Protein AF-A0A388NPC4-F1 (afdb_monomer_lite)

pLDDT: mean 80.95, std 18.44, range [29.98, 98.31]

Structure (mmCIF, N/CA/C/O backbone):
data_AF-A0A388NPC4-F1
#
_entry.id   AF-A0A388NPC4-F1
#
loop_
_atom_site.group_PDB
_atom_site.id
_atom_site.type_symbol
_atom_site.label_atom_id
_atom_site.label_alt_id
_atom_site.label_comp_id
_atom_site.label_asym_id
_atom_site.label_entity_id
_atom_site.label_seq_id
_atom_site.pdbx_PDB_ins_code
_atom_site.Cartn_x
_atom_site.Cartn_y
_atom_site.Cartn_z
_atom_site.occupancy
_atom_site.B_iso_or_equiv
_atom_site.auth_seq_id
_atom_site.auth_comp_id
_atom_site.auth_asym_id
_atom_site.auth_atom_id
_atom_site.pdbx_PDB_model_num
ATOM 1 N N . MET A 1 1 ? 3.917 2.343 33.548 1.00 35.06 1 MET A N 1
ATOM 2 C CA . MET A 1 1 ? 3.077 3.555 33.717 1.00 35.06 1 MET A CA 1
ATOM 3 C C . MET A 1 1 ? 2.516 4.097 32.402 1.00 35.06 1 MET A C 1
ATOM 5 O O . MET A 1 1 ? 1.310 4.294 32.353 1.00 35.06 1 MET A O 1
ATOM 9 N N . LEU A 1 2 ? 3.311 4.253 31.332 1.00 30.56 2 LEU A N 1
ATOM 10 C CA . LEU A 1 2 ? 2.829 4.683 30.003 1.00 30.56 2 LEU A CA 1
ATOM 11 C C . LEU A 1 2 ? 1.635 3.851 29.492 1.00 30.56 2 LEU A C 1
ATOM 13 O O . LEU A 1 2 ? 0.591 4.416 29.200 1.00 30.56 2 LEU A O 1
ATOM 17 N N . LEU A 1 3 ? 1.720 2.514 29.505 1.00 29.98 3 LEU A N 1
ATOM 18 C CA . LEU A 1 3 ? 0.645 1.607 29.047 1.00 29.98 3 LEU A CA 1
ATOM 19 C C . LEU A 1 3 ? -0.692 1.737 29.816 1.00 29.98 3 LEU A C 1
ATOM 21 O O . LEU A 1 3 ? -1.742 1.394 29.280 1.00 29.98 3 LEU A O 1
ATOM 25 N N . ILE A 1 4 ? -0.675 2.271 31.044 1.00 34.84 4 ILE A N 1
ATOM 26 C CA . ILE A 1 4 ? -1.876 2.468 31.878 1.00 34.84 4 ILE A CA 1
ATOM 27 C C . ILE A 1 4 ? -2.538 3.820 31.568 1.00 34.84 4 ILE A C 1
ATOM 29 O O . ILE A 1 4 ? -3.759 3.877 31.434 1.00 34.84 4 ILE A O 1
ATOM 33 N N . GLN A 1 5 ? -1.753 4.883 31.355 1.00 36.09 5 GLN A N 1
ATOM 34 C CA . GLN A 1 5 ? -2.269 6.162 30.836 1.00 36.09 5 GLN A CA 1
ATOM 35 C C . GLN A 1 5 ? -2.800 6.014 29.400 1.00 36.09 5 GLN A C 1
ATOM 37 O O . GLN A 1 5 ? -3.828 6.579 29.034 1.00 36.09 5 GLN A O 1
ATOM 42 N N . PHE A 1 6 ? -2.166 5.149 28.613 1.00 44.59 6 PHE A N 1
ATOM 43 C CA . PHE A 1 6 ? -2.583 4.761 27.268 1.00 44.59 6 PHE A CA 1
ATOM 44 C C . PHE A 1 6 ? -3.935 4.023 27.211 1.00 44.59 6 PHE A C 1
ATOM 46 O O . PHE A 1 6 ? -4.666 4.148 26.228 1.00 44.59 6 PHE A O 1
ATOM 53 N N . ARG A 1 7 ? -4.318 3.301 28.273 1.00 43.31 7 ARG A N 1
ATOM 54 C CA . ARG A 1 7 ? -5.655 2.691 28.398 1.00 43.31 7 ARG A CA 1
ATOM 55 C C . ARG A 1 7 ? -6.749 3.740 28.656 1.00 43.31 7 ARG A C 1
ATOM 57 O O . ARG A 1 7 ? -7.899 3.509 28.294 1.00 43.31 7 ARG A O 1
ATOM 64 N N . GLN A 1 8 ? -6.399 4.886 29.245 1.00 44.19 8 GLN A N 1
ATOM 65 C CA . GLN A 1 8 ? -7.336 5.962 29.598 1.00 44.19 8 GLN A CA 1
ATOM 66 C C . GLN A 1 8 ? -7.570 6.975 28.466 1.00 44.19 8 GLN A C 1
ATOM 68 O O . GLN A 1 8 ? -8.641 7.570 28.402 1.00 44.19 8 GLN A O 1
ATOM 73 N N . ALA A 1 9 ? -6.614 7.145 27.546 1.00 56.22 9 ALA A N 1
ATOM 74 C CA . ALA A 1 9 ? -6.672 8.164 26.489 1.00 56.22 9 ALA A CA 1
ATOM 75 C C . ALA A 1 9 ? -7.765 7.919 25.417 1.00 56.22 9 ALA A C 1
ATOM 77 O O . ALA A 1 9 ? -8.132 8.822 24.664 1.00 56.22 9 ALA A O 1
ATOM 78 N N . GLY A 1 10 ? -8.322 6.705 25.357 1.00 69.88 10 GLY A N 1
ATOM 79 C CA . GLY A 1 10 ? -9.367 6.330 24.405 1.00 69.88 10 GLY A CA 1
ATOM 80 C C . GLY A 1 10 ? -8.863 6.203 22.960 1.00 69.88 10 GLY A C 1
ATOM 81 O O . GLY A 1 10 ? -7.812 6.715 22.577 1.00 69.88 10 GLY A O 1
ATOM 82 N N . ARG A 1 11 ? -9.625 5.503 22.111 1.00 70.12 11 ARG A N 1
ATOM 83 C CA . ARG A 1 11 ? -9.231 5.198 20.716 1.00 70.12 11 ARG A CA 1
ATOM 84 C C . ARG A 1 11 ? -8.880 6.429 19.865 1.00 70.12 11 ARG A C 1
ATOM 86 O O . ARG A 1 11 ? -8.074 6.330 18.947 1.00 70.12 11 ARG A O 1
ATOM 93 N N . ARG A 1 12 ? -9.484 7.586 20.166 1.00 75.25 12 ARG A N 1
ATOM 94 C CA . ARG A 1 12 ? -9.269 8.831 19.416 1.00 75.25 12 ARG A CA 1
ATOM 95 C C . ARG A 1 12 ? -7.867 9.373 19.632 1.00 75.25 12 ARG A C 1
ATOM 97 O O . ARG A 1 12 ? -7.211 9.731 18.665 1.00 75.25 12 ARG A O 1
ATOM 104 N N . ALA A 1 13 ? -7.398 9.374 20.879 1.00 76.62 13 ALA A N 1
ATOM 105 C CA . ALA A 1 13 ? -6.044 9.801 21.192 1.00 76.62 13 ALA A CA 1
ATOM 106 C C . ALA A 1 13 ? -5.007 8.898 20.517 1.00 76.62 13 ALA A C 1
ATOM 108 O O . ALA A 1 13 ? -4.014 9.401 20.015 1.00 76.62 13 ALA A O 1
ATOM 109 N N . TRP A 1 14 ? -5.267 7.592 20.425 1.00 73.38 14 TRP A N 1
ATOM 110 C CA . TRP A 1 14 ? -4.396 6.657 19.710 1.00 73.38 14 TRP A CA 1
ATOM 111 C C . TRP A 1 14 ? -4.324 6.917 18.211 1.00 73.38 14 TRP A C 1
ATOM 113 O O . TRP A 1 14 ? -3.234 6.981 17.649 1.00 73.38 14 TRP A O 1
ATOM 123 N N . ALA A 1 15 ? -5.476 7.091 17.566 1.00 75.12 15 ALA A N 1
ATOM 124 C CA . ALA A 1 15 ? -5.525 7.398 16.144 1.00 75.12 15 ALA A CA 1
ATOM 125 C C . ALA A 1 15 ? -4.854 8.746 15.837 1.00 75.12 15 ALA A C 1
ATOM 127 O O . ALA A 1 15 ? -4.067 8.844 14.900 1.00 75.12 15 ALA A O 1
ATOM 128 N N . LEU A 1 16 ? -5.102 9.764 16.667 1.00 81.62 16 LEU A N 1
ATOM 129 C CA . LEU A 1 16 ? -4.454 11.068 16.549 1.00 81.62 16 LEU A CA 1
ATOM 130 C C . LEU A 1 16 ? -2.954 10.997 16.832 1.00 81.62 16 LEU A C 1
ATOM 132 O O . LEU A 1 16 ? -2.195 11.641 16.122 1.00 81.62 16 LEU A O 1
ATOM 136 N N . ALA A 1 17 ? -2.514 10.206 17.811 1.00 80.38 17 ALA A N 1
ATOM 137 C CA . ALA A 1 17 ? -1.097 9.996 18.086 1.00 80.38 17 ALA A CA 1
ATOM 138 C C . ALA A 1 17 ? -0.406 9.321 16.900 1.00 80.38 17 ALA A C 1
ATOM 140 O O . ALA A 1 17 ? 0.637 9.797 16.472 1.00 80.38 17 ALA A O 1
ATOM 141 N N . LEU A 1 18 ? -1.011 8.283 16.312 1.00 77.81 18 LEU A N 1
ATOM 142 C CA . LEU A 1 18 ? -0.488 7.636 15.108 1.00 77.81 18 LEU A CA 1
ATOM 143 C C . LEU A 1 18 ? -0.381 8.629 13.945 1.00 77.81 18 LEU A C 1
ATOM 145 O O . LEU A 1 18 ? 0.680 8.751 13.338 1.00 77.81 18 LEU A O 1
ATOM 149 N N . LEU A 1 19 ? -1.457 9.369 13.661 1.00 82.50 19 LEU A N 1
ATOM 150 C CA . LEU A 1 19 ? -1.473 10.399 12.621 1.00 82.50 19 LEU A CA 1
ATOM 151 C C . LEU A 1 19 ? -0.423 11.486 12.884 1.00 82.50 19 LEU A C 1
ATOM 153 O O . LEU A 1 19 ? 0.290 11.877 11.965 1.00 82.50 19 LEU A O 1
ATOM 157 N N . ALA A 1 20 ? -0.286 11.935 14.132 1.00 83.38 20 ALA A N 1
ATOM 158 C CA . ALA A 1 20 ? 0.701 12.927 14.537 1.00 83.38 20 ALA A CA 1
ATOM 159 C C . ALA A 1 20 ? 2.131 12.395 14.409 1.00 83.38 20 ALA A C 1
ATOM 161 O O . ALA A 1 20 ? 2.997 13.122 13.939 1.00 83.38 20 ALA A O 1
ATOM 162 N N . THR A 1 21 ? 2.395 11.136 14.768 1.00 78.94 21 THR A N 1
ATOM 163 C CA . THR A 1 21 ? 3.707 10.500 14.588 1.00 78.94 21 THR A CA 1
ATOM 164 C C . THR A 1 21 ? 4.051 10.353 13.109 1.00 78.94 21 THR A C 1
ATOM 166 O O . THR A 1 21 ? 5.167 10.688 12.718 1.00 78.94 21 THR A O 1
ATOM 169 N N . LEU A 1 22 ? 3.102 9.915 12.274 1.00 78.25 22 LEU A N 1
ATOM 170 C CA . LEU A 1 22 ? 3.291 9.830 10.823 1.00 78.25 22 LEU A CA 1
ATOM 171 C C . LEU A 1 22 ? 3.562 11.213 10.216 1.00 78.25 22 LEU A C 1
ATOM 173 O O . LEU A 1 22 ? 4.519 11.374 9.460 1.00 78.25 22 LEU A O 1
ATOM 177 N N . ALA A 1 23 ? 2.769 12.220 10.592 1.00 82.06 23 ALA A N 1
ATOM 178 C CA . ALA A 1 23 ? 2.949 13.595 10.140 1.00 82.06 23 ALA A CA 1
ATOM 179 C C . ALA A 1 23 ? 4.291 14.176 10.606 1.00 82.06 23 ALA A C 1
ATOM 181 O O . ALA A 1 23 ? 5.021 14.745 9.800 1.00 82.06 23 ALA A O 1
ATOM 182 N N . ALA A 1 24 ? 4.659 13.991 11.875 1.00 83.69 24 ALA A N 1
ATOM 183 C CA . ALA A 1 24 ? 5.930 14.452 12.423 1.00 83.69 24 ALA A CA 1
ATOM 184 C C . ALA A 1 24 ? 7.123 13.781 11.732 1.00 83.69 24 ALA A C 1
ATOM 186 O O . ALA A 1 24 ? 8.084 14.464 11.390 1.00 83.69 24 ALA A O 1
ATOM 187 N N . GLY A 1 25 ? 7.047 12.473 11.468 1.00 81.44 25 GLY A N 1
ATOM 188 C CA . GLY A 1 25 ? 8.058 11.748 10.700 1.00 81.44 25 GLY A CA 1
ATOM 189 C C . GLY A 1 25 ? 8.199 12.291 9.277 1.00 81.44 25 GLY A C 1
ATOM 190 O O . GLY A 1 25 ? 9.309 12.588 8.844 1.00 81.44 25 GLY A O 1
ATOM 191 N N . ALA A 1 26 ? 7.085 12.502 8.570 1.00 75.81 26 ALA A N 1
ATOM 192 C CA . ALA A 1 26 ? 7.089 13.072 7.222 1.00 75.81 26 ALA A CA 1
ATOM 193 C C . ALA A 1 26 ? 7.648 14.507 7.190 1.00 75.81 26 ALA A C 1
ATOM 195 O O . ALA A 1 26 ? 8.481 14.826 6.339 1.00 75.81 26 ALA A O 1
ATOM 196 N N . ILE A 1 27 ? 7.241 15.361 8.136 1.00 82.88 27 ILE A N 1
ATOM 197 C CA . ILE A 1 27 ? 7.758 16.730 8.286 1.00 82.88 27 ILE A CA 1
ATOM 198 C C . ILE A 1 27 ? 9.257 16.695 8.575 1.00 82.88 27 ILE A C 1
ATOM 200 O O . ILE A 1 27 ? 10.017 17.391 7.910 1.00 82.88 27 ILE A O 1
ATOM 204 N N . PHE A 1 28 ? 9.698 15.859 9.516 1.00 84.50 28 PHE A N 1
ATOM 205 C CA . PHE A 1 28 ? 11.109 15.721 9.862 1.00 84.50 28 PHE A CA 1
ATOM 206 C C . PHE A 1 28 ? 11.951 15.314 8.652 1.00 84.50 28 PHE A C 1
ATOM 208 O O . PHE A 1 28 ? 12.947 15.973 8.364 1.00 84.50 28 PHE A O 1
ATOM 215 N N . ILE A 1 29 ? 11.526 14.292 7.902 1.00 77.06 29 ILE A N 1
ATOM 216 C CA . ILE A 1 29 ? 12.219 13.849 6.684 1.00 77.06 29 ILE A CA 1
ATOM 217 C C . ILE A 1 29 ? 12.253 14.976 5.650 1.00 77.06 29 ILE A C 1
ATOM 219 O O . ILE A 1 29 ? 13.309 15.243 5.082 1.00 77.06 29 ILE A O 1
ATOM 223 N N . THR A 1 30 ? 11.134 15.668 5.432 1.00 76.62 30 THR A N 1
ATOM 224 C CA . THR A 1 30 ? 11.055 16.767 4.460 1.00 76.62 30 THR A CA 1
ATOM 225 C C . THR A 1 30 ? 12.017 17.891 4.835 1.00 76.62 30 THR A C 1
ATOM 227 O O . THR A 1 30 ? 12.849 18.278 4.021 1.00 76.62 30 THR A O 1
ATOM 230 N N . VAL A 1 31 ? 11.978 18.365 6.085 1.00 82.88 31 VAL A N 1
ATOM 231 C CA . VAL A 1 31 ? 12.836 19.454 6.579 1.00 82.88 31 VAL A CA 1
ATOM 232 C C . VAL A 1 31 ? 14.314 19.050 6.587 1.00 82.88 31 VAL A C 1
ATOM 234 O O . VAL A 1 31 ? 15.164 19.859 6.217 1.00 82.88 31 VAL A O 1
ATOM 237 N N . LEU A 1 32 ? 14.633 17.800 6.943 1.00 82.31 32 LEU A N 1
ATOM 238 C CA . LEU A 1 32 ? 15.993 17.244 6.875 1.00 82.31 32 LEU A CA 1
ATOM 239 C C . LEU A 1 32 ? 16.552 17.253 5.443 1.00 82.31 32 LEU A C 1
ATOM 241 O O . LEU A 1 32 ? 17.766 17.331 5.242 1.00 82.31 32 LEU A O 1
ATOM 245 N N . ASN A 1 33 ? 15.671 17.197 4.444 1.00 75.19 33 ASN A N 1
ATOM 246 C CA . ASN A 1 33 ? 16.035 17.135 3.036 1.00 75.19 33 ASN A CA 1
ATOM 247 C C . ASN A 1 33 ? 15.994 18.491 2.300 1.00 75.19 33 ASN A C 1
ATOM 249 O O . ASN A 1 33 ? 16.354 18.526 1.126 1.00 75.19 33 ASN A O 1
ATOM 253 N N . ILE A 1 34 ? 15.645 19.604 2.964 1.00 79.62 34 ILE A N 1
ATOM 254 C CA . ILE A 1 34 ? 15.696 20.953 2.365 1.00 79.62 34 ILE A CA 1
ATOM 255 C C . ILE A 1 34 ? 17.165 21.379 2.155 1.00 79.62 34 ILE A C 1
ATOM 257 O O . ILE A 1 34 ? 17.927 21.417 3.131 1.00 79.62 34 ILE A O 1
ATOM 261 N N . PRO A 1 35 ? 17.586 21.736 0.922 1.00 75.81 35 PRO A N 1
ATOM 262 C CA . PRO A 1 35 ? 18.923 22.275 0.673 1.00 75.81 35 PRO A CA 1
ATOM 263 C C . PRO A 1 35 ? 19.157 23.547 1.493 1.00 75.81 35 PRO A C 1
ATOM 265 O O . PRO A 1 35 ? 18.325 24.451 1.477 1.00 75.81 35 PRO A O 1
ATOM 268 N N . ASN A 1 36 ? 20.279 23.624 2.214 1.00 80.31 36 ASN A N 1
ATOM 269 C CA . ASN A 1 36 ? 20.594 24.738 3.123 1.00 80.31 36 ASN A CA 1
ATOM 270 C C . ASN A 1 36 ? 19.545 24.978 4.229 1.00 80.31 36 ASN A C 1
ATOM 272 O O . ASN A 1 36 ? 19.389 26.091 4.728 1.00 80.31 36 ASN A O 1
ATOM 276 N N . GLY A 1 37 ? 18.804 23.929 4.599 1.00 83.25 37 GLY A N 1
ATOM 277 C CA . GLY A 1 37 ? 17.764 23.982 5.619 1.00 83.25 37 GLY A CA 1
ATOM 278 C C . GLY A 1 37 ? 18.285 23.931 7.063 1.00 83.25 37 GLY A C 1
ATOM 279 O O . GLY A 1 37 ? 19.448 23.610 7.317 1.00 83.25 37 GLY A O 1
ATOM 280 N N . PRO A 1 38 ? 17.399 24.158 8.050 1.00 86.56 38 PRO A N 1
ATOM 281 C CA . PRO A 1 38 ? 17.767 24.246 9.468 1.00 86.56 38 PRO A CA 1
ATOM 282 C C . PRO A 1 38 ? 18.312 22.932 10.051 1.00 86.56 38 PRO A C 1
ATOM 284 O O . PRO A 1 38 ? 19.035 22.949 11.042 1.00 86.56 38 PRO A O 1
ATOM 287 N N . LEU A 1 39 ? 17.980 21.789 9.439 1.00 85.88 39 LEU A N 1
ATOM 288 C CA . LEU A 1 39 ? 18.439 20.460 9.859 1.00 85.88 39 LEU A CA 1
ATOM 289 C C . LEU A 1 39 ? 19.597 19.923 9.000 1.00 85.88 39 LEU A C 1
ATOM 291 O O . LEU A 1 39 ? 20.012 18.780 9.184 1.00 85.88 39 LEU 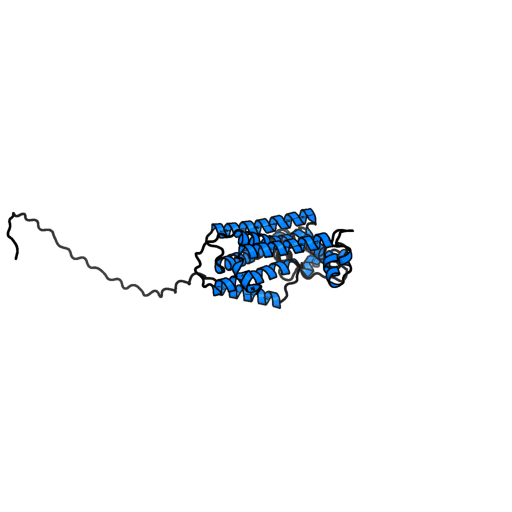A O 1
ATOM 295 N N . GLN A 1 40 ? 20.161 20.727 8.091 1.00 81.19 40 GLN A N 1
ATOM 296 C CA . GLN A 1 40 ? 21.295 20.329 7.250 1.00 81.19 40 GLN A CA 1
ATOM 297 C C . GLN A 1 40 ? 22.504 19.789 8.046 1.00 81.19 40 GLN A C 1
ATOM 299 O O . GLN A 1 40 ? 23.074 18.790 7.600 1.00 81.19 40 GLN A O 1
ATOM 304 N N . PRO A 1 41 ? 22.874 20.331 9.231 1.00 84.00 41 PRO A N 1
ATOM 305 C CA . PRO A 1 41 ? 23.977 19.782 10.027 1.00 84.00 41 PRO A CA 1
ATOM 306 C C . PRO A 1 41 ? 23.749 18.336 10.484 1.00 84.00 41 PRO A C 1
ATOM 308 O O . PRO A 1 41 ? 24.704 17.597 10.695 1.00 84.00 41 PRO A O 1
ATOM 311 N N . LEU A 1 42 ? 22.490 17.904 10.614 1.00 83.12 42 LEU A N 1
ATOM 312 C CA . LEU A 1 42 ? 22.152 16.545 11.041 1.00 83.12 42 LEU A CA 1
ATOM 313 C C . LEU A 1 42 ? 22.339 15.508 9.925 1.00 83.12 42 LEU A C 1
ATOM 315 O O . LEU A 1 42 ? 22.360 14.311 10.205 1.00 83.12 42 LEU A O 1
ATOM 319 N N . ARG A 1 43 ? 22.509 15.943 8.670 1.00 78.56 43 ARG A N 1
ATOM 320 C CA . ARG A 1 43 ? 22.681 15.046 7.518 1.00 78.56 43 ARG A CA 1
ATOM 321 C C . ARG A 1 43 ? 24.004 14.282 7.528 1.00 78.56 43 ARG A C 1
ATOM 323 O O . ARG A 1 43 ? 24.094 13.230 6.906 1.00 78.56 43 ARG A O 1
ATOM 330 N N . THR A 1 44 ? 25.023 14.795 8.215 1.00 80.31 44 THR A N 1
ATOM 331 C CA . THR A 1 44 ? 26.359 14.179 8.297 1.00 80.31 44 THR A CA 1
ATOM 332 C C . THR A 1 44 ? 26.498 13.200 9.463 1.00 80.31 44 THR A C 1
ATOM 334 O O . THR A 1 44 ? 27.496 12.489 9.556 1.00 80.31 44 THR A O 1
ATOM 337 N N . VAL A 1 45 ? 25.503 13.125 10.352 1.00 84.50 45 VAL A N 1
ATOM 338 C CA . VAL A 1 45 ? 25.515 12.206 11.494 1.00 84.50 45 VAL A CA 1
ATOM 339 C C . VAL A 1 45 ? 25.191 10.798 10.988 1.00 84.50 45 VAL A C 1
ATOM 341 O O . VAL A 1 45 ? 24.124 10.577 10.418 1.00 84.50 45 VAL A O 1
ATOM 344 N N . ALA A 1 46 ? 26.084 9.830 11.220 1.00 80.50 46 ALA A N 1
ATOM 345 C CA . ALA A 1 46 ? 26.012 8.488 10.626 1.00 80.50 46 ALA A CA 1
ATOM 346 C C . ALA A 1 46 ? 24.634 7.778 10.714 1.00 80.50 46 ALA A C 1
ATOM 348 O O . ALA A 1 46 ? 24.198 7.223 9.704 1.00 80.50 46 ALA A O 1
ATOM 349 N N . PRO A 1 47 ? 23.885 7.815 11.840 1.00 77.62 47 PRO A N 1
ATOM 350 C CA . PRO A 1 47 ? 22.555 7.202 11.912 1.00 77.62 47 PRO A CA 1
ATOM 351 C C . PRO A 1 47 ? 21.505 7.914 11.047 1.00 77.62 47 PRO A C 1
ATOM 353 O O . PRO A 1 47 ? 20.570 7.282 10.559 1.00 77.62 47 PRO A O 1
ATOM 356 N N . LEU A 1 48 ? 21.648 9.229 10.857 1.00 77.44 48 LEU A N 1
ATOM 357 C CA . LEU A 1 48 ? 20.699 10.077 10.131 1.00 77.44 48 LEU A CA 1
ATOM 358 C C . LEU A 1 48 ? 21.065 10.246 8.659 1.00 77.44 48 LEU A C 1
ATOM 360 O O . LEU A 1 48 ? 20.206 10.619 7.867 1.00 77.44 48 LEU A O 1
ATOM 364 N N . GLN A 1 49 ? 22.297 9.916 8.273 1.00 74.81 49 GLN A N 1
ATOM 365 C CA . GLN A 1 49 ? 22.788 10.050 6.905 1.00 74.81 49 GLN A CA 1
ATOM 366 C C . GLN A 1 49 ? 21.927 9.271 5.901 1.00 74.81 49 GLN A C 1
ATOM 368 O O . GLN A 1 49 ? 21.619 9.773 4.826 1.00 74.81 49 GLN A O 1
ATOM 373 N N . ARG A 1 50 ? 21.431 8.085 6.283 1.00 69.88 50 ARG A N 1
ATOM 374 C CA . ARG A 1 50 ? 20.490 7.312 5.452 1.00 69.88 50 ARG A CA 1
ATOM 375 C C . ARG A 1 50 ? 19.159 8.030 5.226 1.00 69.88 50 ARG A C 1
ATOM 377 O O . ARG A 1 50 ? 18.629 7.984 4.124 1.00 69.88 50 ARG A O 1
ATOM 384 N N . LEU A 1 51 ? 18.627 8.690 6.251 1.00 70.62 51 LEU A N 1
ATOM 385 C CA . LEU A 1 51 ? 17.356 9.416 6.178 1.00 70.62 51 LEU A CA 1
ATOM 386 C C . LEU A 1 51 ? 17.506 10.759 5.447 1.00 70.62 51 LEU A C 1
ATOM 388 O O . LEU A 1 51 ? 16.629 11.180 4.694 1.00 70.62 51 LEU A O 1
ATOM 392 N N . ALA A 1 52 ? 18.651 11.406 5.640 1.00 66.50 52 ALA A N 1
ATOM 393 C CA . ALA A 1 52 ? 19.057 12.622 4.954 1.00 66.50 52 ALA A CA 1
ATOM 394 C C . ALA A 1 52 ? 19.285 12.419 3.454 1.00 66.50 52 ALA A C 1
ATOM 396 O O . ALA A 1 52 ? 19.148 13.359 2.686 1.00 66.50 52 ALA A O 1
ATOM 397 N N . ASN A 1 53 ? 19.618 11.204 3.035 1.00 64.81 53 ASN A N 1
ATOM 398 C CA . ASN A 1 53 ? 19.836 10.844 1.637 1.00 64.81 53 ASN A CA 1
ATOM 399 C C . ASN A 1 53 ? 18.613 10.135 1.016 1.00 64.81 53 ASN A C 1
ATOM 401 O O . ASN A 1 53 ? 18.619 9.742 -0.150 1.00 64.81 53 ASN A O 1
ATOM 405 N N . MET A 1 54 ? 17.529 9.983 1.785 1.00 64.06 54 MET A N 1
ATOM 406 C CA . MET A 1 54 ? 16.324 9.261 1.370 1.00 64.06 54 MET A CA 1
ATOM 407 C C . MET A 1 54 ? 15.455 10.028 0.363 1.00 64.06 54 MET A C 1
ATOM 409 O O . MET A 1 54 ? 14.652 9.401 -0.311 1.00 64.06 54 MET A O 1
ATOM 413 N N . LEU A 1 55 ? 15.573 11.354 0.241 1.00 59.88 55 LEU A N 1
ATOM 414 C CA . LEU A 1 55 ? 14.862 12.124 -0.798 1.00 59.88 55 LEU A CA 1
ATOM 415 C C . LEU A 1 55 ? 15.805 12.665 -1.878 1.00 59.88 55 LEU A C 1
ATOM 417 O O . LEU A 1 55 ? 15.370 13.354 -2.800 1.00 59.88 55 LEU A O 1
ATOM 421 N N . ASN A 1 56 ? 17.097 12.353 -1.781 1.00 61.00 56 ASN A N 1
ATOM 422 C CA . ASN A 1 56 ? 18.072 12.789 -2.759 1.00 61.00 56 ASN A CA 1
ATOM 423 C C . ASN A 1 56 ? 17.981 11.904 -4.010 1.00 61.00 56 ASN A C 1
ATOM 425 O O . ASN A 1 56 ? 18.197 10.693 -3.956 1.00 61.00 56 ASN A O 1
ATOM 429 N N . SER A 1 57 ? 17.652 12.514 -5.147 1.00 52.56 57 SER A N 1
ATOM 430 C CA . SER A 1 57 ? 17.449 11.797 -6.416 1.00 52.56 57 SER A CA 1
ATOM 431 C C . SER A 1 57 ? 18.758 11.305 -7.051 1.00 52.56 57 SER A C 1
ATOM 433 O O . SER A 1 57 ? 18.716 10.552 -8.023 1.00 52.56 57 SER A O 1
ATOM 435 N N . GLU A 1 58 ? 19.905 11.705 -6.497 1.00 53.00 58 GLU A N 1
ATOM 436 C CA . GLU A 1 58 ? 21.251 11.318 -6.940 1.00 53.00 58 GLU A CA 1
ATOM 437 C C . GLU A 1 58 ? 21.875 10.192 -6.090 1.00 53.00 58 GLU A C 1
ATOM 439 O O . GLU A 1 58 ? 22.845 9.570 -6.517 1.00 53.00 58 GLU A O 1
ATOM 444 N N . ASP A 1 59 ? 21.307 9.865 -4.920 1.00 55.06 59 ASP A N 1
ATOM 445 C CA . ASP A 1 59 ? 21.790 8.759 -4.083 1.00 55.06 59 ASP A CA 1
ATOM 446 C C . ASP A 1 59 ? 21.410 7.404 -4.693 1.00 55.06 59 ASP A C 1
ATOM 448 O O . ASP A 1 59 ? 20.245 7.134 -4.988 1.00 55.06 59 ASP A O 1
ATOM 452 N N . THR A 1 60 ? 22.381 6.507 -4.859 1.00 53.31 60 THR A N 1
ATOM 453 C CA . THR A 1 60 ? 22.264 5.282 -5.674 1.00 53.31 60 THR A CA 1
ATOM 454 C C . THR A 1 60 ? 21.155 4.329 -5.201 1.00 53.31 60 THR A C 1
ATOM 456 O O . THR A 1 60 ? 20.502 3.697 -6.025 1.00 53.31 60 THR A O 1
ATOM 459 N N . SER A 1 61 ? 20.873 4.253 -3.890 1.00 57.09 61 SER A N 1
ATOM 460 C CA . SER A 1 61 ? 19.842 3.337 -3.358 1.00 57.09 61 SER A CA 1
ATOM 461 C C . SER A 1 61 ? 18.405 3.872 -3.475 1.00 57.09 61 SER A C 1
ATOM 463 O O . SER A 1 61 ? 17.496 3.130 -3.853 1.00 57.09 61 SER A O 1
ATOM 465 N N . THR A 1 62 ? 18.188 5.164 -3.206 1.00 56.00 62 THR A N 1
ATOM 466 C CA . THR A 1 62 ? 16.873 5.814 -3.321 1.00 56.00 62 THR A CA 1
ATOM 467 C C . THR A 1 62 ? 16.529 6.078 -4.784 1.00 56.00 62 THR A C 1
ATOM 469 O O . THR A 1 62 ? 15.420 5.776 -5.230 1.00 56.00 62 THR A O 1
ATOM 472 N N . SER A 1 63 ? 17.497 6.584 -5.552 1.00 62.28 63 SER A N 1
ATOM 473 C CA . SER A 1 63 ? 17.350 6.799 -6.992 1.00 62.28 63 SER A CA 1
ATOM 474 C C . SER A 1 63 ? 17.134 5.489 -7.751 1.00 62.28 63 SER A C 1
ATOM 476 O O . SER A 1 63 ? 16.400 5.474 -8.736 1.00 62.28 63 SER A O 1
ATOM 478 N N . GLY A 1 64 ? 17.696 4.374 -7.267 1.00 76.06 64 GLY A N 1
ATOM 479 C CA . GLY A 1 64 ? 17.417 3.040 -7.792 1.00 76.06 64 GLY A CA 1
ATOM 480 C C . GLY A 1 64 ? 15.938 2.669 -7.661 1.00 76.06 64 GLY A C 1
ATOM 481 O O . GLY A 1 64 ? 15.307 2.309 -8.652 1.00 76.06 64 GLY A O 1
ATOM 482 N N . ARG A 1 65 ? 15.339 2.832 -6.472 1.00 83.50 65 ARG A N 1
ATOM 483 C CA . ARG A 1 65 ? 13.920 2.496 -6.242 1.00 83.50 65 ARG A CA 1
ATOM 484 C C . ARG A 1 65 ? 12.958 3.363 -7.041 1.00 83.50 65 ARG A C 1
ATOM 486 O O . ARG A 1 65 ? 12.049 2.821 -7.658 1.00 83.50 65 ARG A O 1
ATOM 493 N N . SER A 1 66 ? 13.158 4.680 -7.081 1.00 87.69 66 SER A N 1
ATOM 494 C CA . SER A 1 66 ? 12.269 5.555 -7.858 1.00 87.69 66 SER A CA 1
ATOM 495 C C . SER A 1 66 ? 12.339 5.246 -9.359 1.00 87.69 66 SER A C 1
ATOM 497 O O . SER A 1 66 ? 11.302 5.192 -10.021 1.00 87.69 66 SER A O 1
ATOM 499 N N . ARG A 1 67 ? 13.525 4.924 -9.899 1.00 89.56 67 ARG A N 1
ATOM 500 C CA . ARG A 1 67 ? 13.667 4.435 -11.282 1.00 89.56 67 ARG A CA 1
ATOM 501 C C . ARG A 1 67 ? 12.985 3.085 -11.501 1.00 89.56 67 ARG A C 1
ATOM 503 O O . ARG A 1 67 ? 12.315 2.930 -12.521 1.00 89.56 67 ARG A O 1
ATOM 510 N N . ILE A 1 68 ? 13.097 2.147 -10.556 1.00 91.38 68 ILE A N 1
ATOM 511 C CA . ILE A 1 68 ? 12.381 0.862 -10.605 1.00 91.38 68 ILE A CA 1
ATOM 512 C C . ILE A 1 68 ? 10.868 1.099 -10.626 1.00 91.38 68 ILE A C 1
ATOM 514 O O . ILE A 1 68 ? 10.178 0.557 -11.484 1.00 91.38 68 ILE A O 1
ATOM 518 N N . TRP A 1 69 ? 10.342 1.968 -9.762 1.00 94.44 69 TRP A N 1
ATOM 519 C CA . TRP A 1 69 ? 8.913 2.285 -9.717 1.00 94.44 69 TRP A CA 1
ATOM 520 C C . TRP A 1 69 ? 8.416 2.934 -11.008 1.00 94.44 69 TRP A C 1
ATOM 522 O O . TRP A 1 69 ? 7.379 2.543 -11.548 1.00 94.44 69 TRP A O 1
ATOM 532 N N . ARG A 1 70 ? 9.189 3.871 -11.566 1.00 94.19 70 ARG A N 1
ATOM 533 C CA . ARG A 1 70 ? 8.901 4.472 -12.874 1.00 94.19 70 ARG A CA 1
ATOM 534 C C . ARG A 1 70 ? 8.919 3.436 -13.994 1.00 94.19 70 ARG A C 1
ATOM 536 O O . ARG A 1 70 ? 8.041 3.447 -14.853 1.00 94.19 70 ARG A O 1
ATOM 543 N N . GLY A 1 71 ? 9.905 2.540 -13.991 1.00 94.44 71 GLY A N 1
ATOM 544 C CA . GLY A 1 71 ? 9.986 1.407 -14.910 1.00 94.44 71 GLY A CA 1
ATOM 545 C C . GLY A 1 71 ? 8.760 0.504 -14.800 1.00 94.44 71 GLY A C 1
ATOM 546 O O . GLY A 1 71 ? 8.121 0.238 -15.811 1.00 94.44 71 GLY A O 1
ATOM 547 N N . ALA A 1 72 ? 8.360 0.131 -13.584 1.00 96.06 72 ALA A N 1
ATOM 548 C CA . ALA A 1 72 ? 7.206 -0.725 -13.328 1.00 96.06 72 ALA A CA 1
ATOM 549 C C . ALA A 1 72 ? 5.909 -0.102 -13.866 1.00 96.06 72 ALA A C 1
ATOM 551 O O . ALA A 1 72 ? 5.124 -0.783 -14.518 1.00 96.06 72 ALA A O 1
ATOM 552 N N . LEU A 1 73 ? 5.716 1.208 -13.686 1.00 95.88 73 LEU A N 1
ATOM 553 C CA . LEU A 1 73 ? 4.578 1.936 -14.259 1.00 95.88 73 LEU A CA 1
ATOM 554 C C . LEU A 1 73 ? 4.607 1.971 -15.794 1.00 95.88 73 LEU A C 1
ATOM 556 O O . LEU A 1 73 ? 3.571 1.772 -16.433 1.00 95.88 73 LEU A O 1
ATOM 560 N N . ARG A 1 74 ? 5.782 2.187 -16.402 1.00 94.62 74 ARG A N 1
ATOM 561 C CA . ARG A 1 74 ? 5.949 2.115 -17.866 1.00 94.62 74 ARG A CA 1
ATOM 562 C C . ARG A 1 74 ? 5.643 0.717 -18.394 1.00 94.62 74 ARG A C 1
ATOM 564 O O . ARG A 1 74 ? 4.939 0.591 -19.386 1.00 94.62 74 ARG A O 1
ATOM 571 N N . LEU A 1 75 ? 6.113 -0.322 -17.710 1.00 94.25 75 LEU A N 1
ATOM 572 C CA . LEU A 1 75 ? 5.881 -1.718 -18.072 1.00 94.25 75 LEU A CA 1
ATOM 573 C C . LEU A 1 75 ? 4.404 -2.108 -17.937 1.00 94.25 75 LEU A C 1
ATOM 575 O O . LEU A 1 75 ? 3.838 -2.716 -18.846 1.00 94.25 75 LEU A O 1
ATOM 579 N N . ALA A 1 76 ? 3.765 -1.708 -16.836 1.00 94.94 76 ALA A N 1
ATOM 580 C CA . ALA A 1 76 ? 2.349 -1.945 -16.568 1.00 94.94 76 ALA A CA 1
ATOM 581 C C . ALA A 1 76 ? 1.418 -1.266 -17.582 1.00 94.94 76 ALA A C 1
ATOM 583 O O . ALA A 1 76 ? 0.300 -1.724 -17.799 1.00 94.94 76 ALA A O 1
ATOM 584 N N . THR A 1 77 ? 1.864 -0.174 -18.204 1.00 92.38 77 THR A N 1
ATOM 585 C CA . THR A 1 77 ? 1.099 0.571 -19.216 1.00 92.38 77 THR A CA 1
ATOM 586 C C . THR A 1 77 ? 1.594 0.332 -20.643 1.00 92.38 77 THR A C 1
ATOM 588 O O . THR A 1 77 ? 1.021 0.881 -21.588 1.00 92.38 77 THR A O 1
ATOM 591 N N . ALA A 1 78 ? 2.617 -0.512 -20.821 1.00 89.25 78 ALA A N 1
ATOM 592 C CA . ALA A 1 78 ? 3.235 -0.763 -22.112 1.00 89.25 78 ALA A CA 1
ATOM 593 C C . ALA A 1 78 ? 2.230 -1.358 -23.106 1.00 89.25 78 ALA A C 1
ATOM 595 O O . ALA A 1 78 ? 1.440 -2.255 -22.800 1.00 89.25 78 ALA A O 1
ATOM 596 N N . ARG A 1 79 ? 2.277 -0.856 -24.341 1.00 86.00 79 ARG A N 1
ATOM 597 C CA . ARG A 1 79 ? 1.458 -1.335 -25.469 1.00 86.00 79 ARG A CA 1
ATOM 598 C C . ARG A 1 79 ? 2.295 -1.961 -26.584 1.00 86.00 79 ARG A C 1
ATOM 600 O O . ARG A 1 79 ? 1.736 -2.454 -27.555 1.00 86.00 79 ARG A O 1
ATOM 607 N N . THR A 1 80 ? 3.616 -1.935 -26.450 1.00 86.00 80 THR A N 1
ATOM 608 C CA . THR A 1 80 ? 4.565 -2.497 -27.411 1.00 86.00 80 THR A CA 1
ATOM 609 C C . THR A 1 80 ? 4.639 -4.015 -27.258 1.00 86.00 80 THR A C 1
ATOM 611 O O . THR A 1 80 ? 5.054 -4.466 -26.192 1.00 86.00 80 THR A O 1
ATOM 614 N N . PRO A 1 81 ? 4.274 -4.806 -28.287 1.00 86.12 81 PRO A N 1
ATOM 615 C CA . PRO A 1 81 ? 4.318 -6.262 -28.202 1.00 86.12 81 PRO A CA 1
ATOM 616 C C . PRO A 1 81 ? 5.725 -6.777 -27.917 1.00 86.12 81 PRO A C 1
ATOM 618 O O . PRO A 1 81 ? 6.679 -6.377 -28.591 1.00 86.12 81 PRO A O 1
ATOM 621 N N . ILE A 1 82 ? 5.840 -7.705 -26.967 1.00 88.25 82 ILE A N 1
ATOM 622 C CA . ILE A 1 82 ? 7.077 -8.461 -26.754 1.00 88.25 82 ILE A CA 1
ATOM 623 C C . ILE A 1 82 ? 7.352 -9.274 -28.019 1.00 88.25 82 ILE A C 1
ATOM 625 O O . ILE A 1 82 ? 6.486 -10.018 -28.479 1.00 88.25 82 ILE A O 1
ATOM 629 N N . ARG A 1 83 ? 8.546 -9.128 -28.596 1.00 89.50 83 ARG A N 1
ATOM 630 C CA . ARG A 1 83 ? 8.984 -9.922 -29.750 1.00 89.50 83 ARG A CA 1
ATOM 631 C C . ARG A 1 83 ? 9.771 -11.129 -29.271 1.00 89.50 83 ARG A C 1
ATOM 633 O O . ARG A 1 83 ? 10.686 -10.984 -28.466 1.00 89.50 83 ARG A O 1
ATOM 640 N N . PHE A 1 84 ? 9.430 -12.305 -29.780 1.00 88.12 84 PHE A N 1
ATOM 641 C CA . PHE A 1 84 ? 10.114 -13.536 -29.398 1.00 88.12 84 PHE A CA 1
ATOM 642 C C . PHE A 1 84 ? 11.365 -13.748 -30.248 1.00 88.12 84 PHE A C 1
ATOM 644 O O . PHE A 1 84 ? 11.363 -13.479 -31.450 1.00 88.12 84 PHE A O 1
ATOM 651 N N . ALA A 1 85 ? 12.421 -14.290 -29.637 1.00 86.38 85 ALA A N 1
ATOM 652 C CA . ALA A 1 85 ? 13.657 -14.635 -30.342 1.00 86.38 85 ALA A CA 1
ATOM 653 C C . ALA A 1 85 ? 13.428 -15.666 -31.465 1.00 86.38 85 ALA A C 1
ATOM 655 O O . ALA A 1 85 ? 14.118 -15.653 -32.478 1.00 86.38 85 ALA A O 1
ATOM 656 N N . THR A 1 86 ? 12.415 -16.522 -31.312 1.00 89.44 86 THR A N 1
ATOM 657 C CA . THR A 1 86 ? 11.988 -17.536 -32.288 1.00 89.44 86 THR A CA 1
ATOM 658 C C . THR A 1 86 ? 11.158 -16.974 -33.449 1.00 89.44 86 THR A C 1
ATOM 660 O O . THR A 1 86 ? 10.712 -17.736 -34.302 1.00 89.44 86 THR A O 1
ATOM 663 N N . GLY A 1 87 ? 10.911 -15.661 -33.479 1.00 89.81 87 GLY A N 1
ATOM 664 C CA . GLY A 1 87 ? 9.938 -15.028 -34.367 1.00 89.81 87 GLY A CA 1
ATOM 665 C C . GLY A 1 87 ? 8.530 -14.974 -33.762 1.00 89.81 87 GLY A C 1
ATOM 666 O O . GLY A 1 87 ? 8.175 -15.755 -32.879 1.00 89.81 87 GLY A O 1
ATOM 667 N N . GLY A 1 88 ? 7.725 -14.018 -34.234 1.00 90.12 88 GLY A N 1
ATOM 668 C CA . GLY A 1 88 ? 6.391 -13.724 -33.696 1.00 90.12 88 GLY A CA 1
ATOM 669 C C . GLY A 1 88 ? 6.384 -12.666 -32.585 1.00 90.12 88 GLY A C 1
ATOM 670 O O . GLY A 1 88 ? 7.414 -12.076 -32.245 1.00 90.12 88 GLY A O 1
ATOM 671 N N . ALA A 1 89 ? 5.195 -12.393 -32.046 1.00 91.88 89 ALA A N 1
ATOM 672 C CA . ALA A 1 89 ? 4.982 -11.403 -30.995 1.00 91.88 89 ALA A CA 1
ATOM 673 C C . ALA A 1 89 ? 3.914 -11.862 -29.993 1.00 91.88 89 ALA A C 1
ATOM 675 O O . ALA A 1 89 ? 3.059 -12.686 -30.322 1.00 91.88 89 ALA A O 1
ATOM 676 N N . ASP A 1 90 ? 3.956 -11.302 -28.786 1.00 91.38 90 ASP A N 1
ATOM 677 C CA . ASP A 1 90 ? 2.989 -11.567 -27.724 1.00 91.38 90 ASP A CA 1
ATOM 678 C C . ASP A 1 90 ? 1.561 -11.190 -28.140 1.00 91.38 90 ASP A C 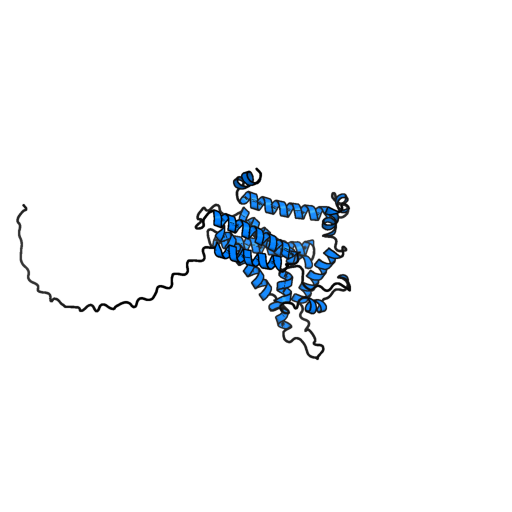1
ATOM 680 O O . ASP A 1 90 ? 1.192 -10.015 -28.202 1.00 91.38 90 ASP A O 1
ATOM 684 N N . ALA A 1 91 ? 0.739 -12.213 -28.385 1.00 91.25 91 ALA A N 1
ATOM 685 C CA . ALA A 1 91 ? -0.667 -12.058 -28.744 1.00 91.25 91 ALA A CA 1
ATOM 686 C C . ALA A 1 91 ? -1.502 -11.421 -27.619 1.00 91.25 91 ALA A C 1
ATOM 688 O O . ALA A 1 91 ? -2.548 -10.830 -27.886 1.00 91.25 91 ALA A O 1
ATOM 689 N N . LEU A 1 92 ? -1.046 -11.509 -26.364 1.00 91.25 92 LEU A N 1
ATOM 690 C CA . LEU A 1 92 ? -1.754 -10.967 -25.207 1.00 91.25 92 LEU A CA 1
ATOM 691 C C . LEU A 1 92 ? -1.396 -9.506 -24.916 1.00 91.25 92 LEU A C 1
ATOM 693 O O . LEU A 1 92 ? -1.954 -8.938 -23.977 1.00 91.25 92 LEU A O 1
ATOM 697 N N . GLN A 1 93 ? -0.534 -8.862 -25.718 1.00 91.19 93 GLN A N 1
ATOM 698 C CA . GLN A 1 93 ? -0.050 -7.499 -25.457 1.00 91.19 93 GLN A CA 1
ATOM 699 C C . GLN A 1 93 ? -1.178 -6.508 -25.138 1.00 91.19 93 GLN A C 1
ATOM 701 O O . GLN A 1 93 ? -1.063 -5.697 -24.219 1.00 91.19 93 GLN A O 1
ATOM 706 N N . ALA A 1 94 ? -2.279 -6.570 -25.892 1.00 92.31 94 ALA A N 1
ATOM 707 C CA . ALA A 1 94 ? -3.405 -5.654 -25.730 1.00 92.31 94 ALA A CA 1
ATOM 708 C C . ALA A 1 94 ? -4.035 -5.738 -24.328 1.00 92.31 94 ALA A C 1
ATOM 710 O O . ALA A 1 94 ? -4.456 -4.716 -23.779 1.00 92.31 94 ALA A O 1
ATOM 711 N N . ILE A 1 95 ? -4.050 -6.936 -23.735 1.00 94.50 95 ILE A N 1
ATOM 712 C CA . ILE A 1 95 ? -4.646 -7.198 -22.423 1.00 94.50 95 ILE A CA 1
ATOM 713 C C . ILE A 1 95 ? -3.625 -7.192 -21.279 1.00 94.50 95 ILE A C 1
ATOM 715 O O . ILE A 1 95 ? -4.046 -7.251 -20.125 1.00 94.50 95 ILE A O 1
ATOM 719 N N . ARG A 1 96 ? -2.313 -7.068 -21.544 1.00 94.44 96 ARG A N 1
ATOM 720 C CA . ARG A 1 96 ? -1.268 -7.056 -20.498 1.00 94.44 96 ARG A CA 1
ATOM 721 C C . ARG A 1 96 ? -1.535 -6.045 -19.384 1.00 94.44 96 ARG A C 1
ATOM 723 O O . ARG A 1 96 ? -1.413 -6.431 -18.230 1.00 94.44 96 ARG A O 1
ATOM 730 N N . PRO A 1 97 ? -2.012 -4.814 -19.642 1.00 95.69 97 PRO A N 1
ATOM 731 C CA . PRO A 1 97 ? -2.309 -3.903 -18.531 1.00 95.69 97 PRO A CA 1
ATOM 732 C C . PRO A 1 97 ? -3.482 -4.343 -17.642 1.00 95.69 97 PRO A C 1
ATOM 734 O O . PRO A 1 97 ? -3.629 -3.851 -16.527 1.00 95.69 97 PRO A O 1
ATOM 737 N N . LEU A 1 98 ? -4.308 -5.287 -18.103 1.00 96.38 98 LEU A N 1
ATOM 738 C CA . LEU A 1 98 ? -5.392 -5.872 -17.317 1.00 96.38 98 LEU A CA 1
ATOM 739 C C . LEU A 1 98 ? -4.957 -7.132 -16.554 1.00 96.38 98 LEU A C 1
ATOM 741 O O . LEU A 1 98 ? -5.346 -7.273 -15.397 1.00 96.38 98 LEU A O 1
ATOM 745 N N . VAL A 1 99 ? -4.164 -8.014 -17.177 1.00 95.69 99 VAL A N 1
ATOM 746 C CA . VAL A 1 99 ? -3.817 -9.349 -16.633 1.00 95.69 99 VAL A CA 1
ATOM 747 C C . VAL A 1 99 ? -2.360 -9.511 -16.188 1.00 95.69 99 VAL A C 1
ATOM 749 O O . VAL A 1 99 ? -2.027 -10.494 -15.537 1.00 95.69 99 VAL A O 1
ATOM 752 N N . GLY A 1 100 ? -1.492 -8.559 -16.524 1.00 95.75 100 GLY A N 1
ATOM 753 C CA . GLY A 1 100 ? -0.072 -8.563 -16.186 1.00 95.75 100 GLY A CA 1
ATOM 754 C C . GLY A 1 100 ? 0.786 -9.504 -17.035 1.00 95.75 100 GLY A C 1
ATOM 755 O O . GLY A 1 100 ? 0.360 -10.054 -18.060 1.00 95.75 100 GLY A O 1
ATOM 756 N N . TYR A 1 101 ? 2.040 -9.661 -16.615 1.00 94.75 101 TYR A N 1
ATOM 757 C CA . TYR A 1 101 ? 3.037 -10.507 -17.284 1.00 94.75 101 TYR A CA 1
ATOM 758 C C . TYR A 1 101 ? 3.091 -11.943 -16.739 1.00 94.75 101 TYR A C 1
ATOM 760 O O . TYR A 1 101 ? 3.538 -12.836 -17.458 1.00 94.75 101 TYR A O 1
ATOM 768 N N . GLY A 1 102 ? 2.543 -12.181 -15.547 1.00 94.12 102 GLY A N 1
ATOM 769 C CA . GLY A 1 102 ? 2.534 -13.461 -14.844 1.00 94.12 102 GLY A CA 1
ATOM 770 C C . GLY A 1 102 ? 3.227 -13.399 -13.472 1.00 94.12 102 GLY A C 1
ATOM 771 O O . GLY A 1 102 ? 3.994 -12.473 -13.194 1.00 94.12 102 GLY A O 1
ATOM 772 N N . PRO A 1 103 ? 2.960 -14.374 -12.584 1.00 92.50 103 PRO A N 1
ATOM 773 C CA . PRO A 1 103 ? 3.692 -14.517 -11.326 1.00 92.50 103 PRO A CA 1
ATOM 774 C C . PRO A 1 103 ? 5.164 -14.864 -11.591 1.00 92.50 103 PRO A C 1
ATOM 776 O O . PRO A 1 103 ? 5.466 -15.580 -12.542 1.00 92.50 103 PRO A O 1
ATOM 779 N N . GLU A 1 104 ? 6.074 -14.364 -10.750 1.00 89.88 104 GLU A N 1
ATOM 780 C CA . GLU A 1 104 ? 7.531 -14.581 -10.853 1.00 89.88 104 GLU A CA 1
ATOM 781 C C . GLU A 1 104 ? 8.186 -14.092 -12.165 1.00 89.88 104 GLU A C 1
ATOM 783 O O . GLU A 1 104 ? 9.347 -14.390 -12.434 1.00 89.88 104 GLU A O 1
ATOM 788 N N . THR A 1 105 ? 7.484 -13.303 -12.990 1.00 93.00 105 THR A N 1
ATOM 789 C CA . THR A 1 105 ? 8.031 -12.787 -14.260 1.00 93.00 105 THR A CA 1
ATOM 790 C C . THR A 1 105 ? 8.512 -11.341 -14.183 1.00 93.00 105 THR A C 1
ATOM 792 O O . THR A 1 105 ? 8.819 -10.764 -15.225 1.00 93.00 105 THR A O 1
ATOM 795 N N . PHE A 1 106 ? 8.542 -10.718 -12.998 1.00 94.50 106 PHE A N 1
ATOM 796 C CA . PHE A 1 106 ? 8.871 -9.294 -12.880 1.00 94.50 106 PHE A CA 1
ATOM 797 C C . PHE A 1 106 ? 10.250 -8.988 -13.472 1.00 94.50 106 PHE A C 1
ATOM 799 O O . PHE A 1 106 ? 10.332 -8.163 -14.374 1.00 94.50 106 PHE A O 1
ATOM 806 N N . GLY A 1 107 ? 11.299 -9.689 -13.028 1.00 92.62 107 GLY A N 1
ATOM 807 C CA . GLY A 1 107 ? 12.673 -9.493 -13.509 1.00 92.62 107 GLY A CA 1
ATOM 808 C C . GLY A 1 107 ? 12.815 -9.530 -15.036 1.00 92.62 107 GLY A C 1
ATOM 809 O O . GLY A 1 107 ? 13.147 -8.501 -15.625 1.00 92.62 107 GLY A O 1
ATOM 810 N N . PRO A 1 108 ? 12.497 -10.655 -15.706 1.00 91.44 108 PRO A N 1
ATOM 811 C CA . PRO A 1 108 ? 12.627 -10.745 -17.161 1.00 91.44 108 PRO A CA 1
ATOM 812 C C . PRO A 1 108 ? 11.702 -9.777 -17.916 1.00 91.44 108 PRO A C 1
ATOM 814 O O . PRO A 1 108 ? 12.070 -9.281 -18.976 1.00 91.44 108 PRO A O 1
ATOM 817 N N . ALA A 1 109 ? 10.513 -9.452 -17.390 1.00 92.44 109 ALA A N 1
ATOM 818 C CA . ALA A 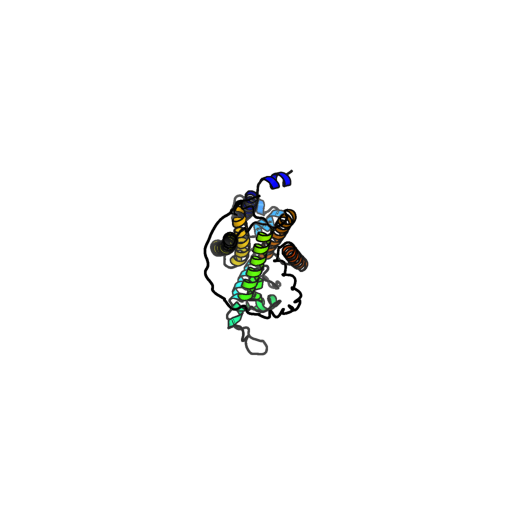1 109 ? 9.649 -8.447 -18.016 1.00 92.44 109 ALA A CA 1
ATOM 819 C C . ALA A 1 109 ? 10.206 -7.020 -17.857 1.00 92.44 109 ALA A C 1
ATOM 821 O O . ALA A 1 109 ? 10.036 -6.183 -18.744 1.00 92.44 109 ALA A O 1
ATOM 822 N N . PHE A 1 110 ? 10.884 -6.732 -16.745 1.00 92.94 110 PHE A N 1
ATOM 823 C CA . PHE A 1 110 ? 11.456 -5.422 -16.448 1.00 92.94 110 PHE A CA 1
ATOM 824 C C . PHE A 1 110 ? 12.626 -5.058 -17.367 1.00 92.94 110 PHE A C 1
ATOM 826 O O . PHE A 1 110 ? 12.827 -3.875 -17.647 1.00 92.94 110 PHE A O 1
ATOM 833 N N . GLU A 1 111 ? 13.334 -6.044 -17.924 1.00 90.25 111 GLU A N 1
ATOM 834 C CA . GLU A 1 111 ? 14.393 -5.823 -18.922 1.00 90.25 111 GLU A CA 1
ATOM 835 C C . GLU A 1 111 ? 13.910 -5.004 -20.132 1.00 90.25 111 GLU A C 1
ATOM 837 O O . GLU A 1 111 ? 14.662 -4.202 -20.683 1.00 90.25 111 GLU A O 1
ATOM 842 N N . LEU A 1 112 ? 12.625 -5.114 -20.492 1.00 88.88 112 LEU A N 1
ATOM 843 C CA . LEU A 1 112 ? 12.011 -4.369 -21.599 1.00 88.88 112 LEU A CA 1
ATOM 844 C C . LEU A 1 112 ? 11.994 -2.848 -21.384 1.00 88.88 112 LEU A C 1
ATOM 846 O O . LEU A 1 112 ? 11.864 -2.087 -22.342 1.00 88.88 112 LEU A O 1
ATOM 850 N N . VAL A 1 113 ? 12.074 -2.400 -20.130 1.00 91.31 113 VAL A N 1
ATOM 851 C CA . VAL A 1 113 ? 11.995 -0.986 -19.730 1.00 91.31 113 VAL A CA 1
ATOM 852 C C . VAL A 1 113 ? 13.189 -0.556 -18.875 1.00 91.31 113 VAL A C 1
ATOM 854 O O . VAL A 1 113 ? 13.119 0.481 -18.200 1.00 91.31 113 VAL A O 1
ATOM 857 N N . TYR A 1 114 ? 14.259 -1.357 -18.882 1.00 88.06 114 TYR A N 1
ATOM 858 C CA . TYR A 1 114 ? 15.425 -1.155 -18.037 1.00 88.06 114 TYR A CA 1
ATOM 859 C C . TYR A 1 114 ? 16.096 0.190 -18.324 1.00 88.06 114 TYR A C 1
ATOM 861 O O . TYR A 1 114 ? 16.346 0.559 -19.472 1.00 88.06 114 TYR A O 1
ATOM 869 N N . ASP A 1 115 ? 16.398 0.929 -17.260 1.00 86.38 115 ASP A N 1
ATOM 870 C CA . ASP A 1 115 ? 17.156 2.171 -17.333 1.00 86.38 115 ASP A CA 1
ATOM 871 C C . ASP A 1 115 ? 18.582 1.898 -16.849 1.00 86.38 115 ASP A C 1
ATOM 873 O O . ASP A 1 115 ? 18.790 1.568 -15.683 1.00 86.38 115 ASP A O 1
ATOM 877 N N . ASN A 1 116 ? 19.574 2.079 -17.726 1.00 84.50 116 ASN A N 1
ATOM 878 C CA . ASN A 1 116 ? 20.989 1.880 -17.398 1.00 84.50 116 ASN A CA 1
ATOM 879 C C . ASN A 1 116 ? 21.463 2.743 -16.215 1.00 84.50 116 ASN A C 1
ATOM 881 O O . ASN A 1 116 ? 22.459 2.403 -15.576 1.00 84.50 116 ASN A O 1
ATOM 885 N N . ALA A 1 117 ? 20.749 3.827 -15.893 1.00 81.62 117 ALA A N 1
ATOM 886 C CA . ALA A 1 117 ? 21.016 4.652 -14.721 1.00 81.62 117 ALA A CA 1
ATOM 887 C C . ALA A 1 117 ? 20.652 3.980 -13.378 1.00 81.62 117 ALA A C 1
ATOM 889 O O . ALA A 1 117 ? 20.991 4.522 -12.329 1.00 81.62 117 ALA A O 1
ATOM 890 N N . ILE A 1 118 ? 19.981 2.819 -13.387 1.00 80.25 118 ILE A N 1
ATOM 891 C CA . ILE A 1 118 ? 19.786 1.961 -12.202 1.00 80.25 118 ILE A CA 1
ATOM 892 C C . ILE A 1 118 ? 21.113 1.288 -11.791 1.00 80.25 118 ILE A C 1
ATOM 894 O O . ILE A 1 118 ? 21.329 1.027 -10.610 1.00 80.25 118 ILE A O 1
ATOM 898 N N . GLY A 1 119 ? 22.030 1.082 -12.743 1.00 77.56 119 GLY A N 1
ATOM 899 C CA . GLY A 1 119 ? 23.328 0.430 -12.546 1.00 77.56 119 GLY A CA 1
ATOM 900 C C . GLY A 1 119 ? 23.464 -0.820 -13.414 1.00 77.56 119 GLY A C 1
ATOM 901 O O . GLY A 1 119 ? 22.520 -1.583 -13.558 1.00 77.56 119 GLY A O 1
ATOM 902 N N . ARG A 1 120 ? 24.629 -1.047 -14.029 1.00 68.69 120 ARG A N 1
ATOM 903 C CA . ARG A 1 120 ? 24.801 -2.152 -14.996 1.00 68.69 120 ARG A CA 1
ATOM 904 C C . ARG A 1 120 ? 24.716 -3.555 -14.386 1.00 68.69 120 ARG A C 1
ATOM 906 O O . ARG A 1 120 ? 24.366 -4.482 -15.103 1.00 68.69 120 ARG A O 1
ATOM 913 N N . ASP A 1 121 ? 24.980 -3.679 -13.088 1.00 74.69 121 ASP A N 1
ATOM 914 C CA . ASP A 1 121 ? 25.018 -4.963 -12.374 1.00 74.69 121 ASP A CA 1
ATOM 915 C C . ASP A 1 121 ? 23.813 -5.158 -11.435 1.00 74.69 121 ASP A C 1
ATOM 917 O O . ASP A 1 121 ? 23.825 -6.019 -10.556 1.00 74.69 121 ASP A O 1
ATOM 921 N N . VAL A 1 122 ? 22.772 -4.333 -11.583 1.00 77.38 122 VAL A N 1
ATOM 922 C CA . VAL A 1 122 ? 21.551 -4.405 -10.774 1.00 77.38 122 VAL A CA 1
ATOM 923 C C . VAL A 1 122 ? 20.437 -4.987 -11.631 1.00 77.38 122 VAL A C 1
ATOM 925 O O . VAL A 1 122 ? 20.044 -4.396 -12.624 1.00 77.38 122 VAL A O 1
ATOM 928 N N . PHE A 1 123 ? 19.887 -6.127 -11.227 1.00 80.25 123 PHE A N 1
ATOM 929 C CA . PHE A 1 123 ? 18.764 -6.759 -11.920 1.00 80.25 123 PHE A CA 1
ATOM 930 C C . PHE A 1 123 ? 17.580 -6.839 -10.959 1.00 80.25 123 PHE A C 1
ATOM 932 O O . PHE A 1 123 ? 17.533 -7.746 -10.127 1.00 80.25 123 PHE A O 1
ATOM 939 N N . PRO A 1 124 ? 16.655 -5.861 -11.002 1.00 87.31 124 PRO A N 1
ATOM 940 C CA . PRO A 1 124 ? 15.487 -5.858 -10.138 1.00 87.31 124 PRO A CA 1
ATOM 941 C C . PRO A 1 124 ? 14.630 -7.095 -10.399 1.00 87.31 124 PRO A C 1
ATOM 943 O O . PRO A 1 124 ? 14.082 -7.260 -11.484 1.00 87.31 124 PRO A O 1
ATOM 946 N N . ASP A 1 125 ? 14.482 -7.949 -9.393 1.00 88.00 125 ASP A N 1
ATOM 947 C CA . ASP A 1 125 ? 13.613 -9.126 -9.439 1.00 88.00 125 ASP A CA 1
ATOM 948 C C . ASP A 1 125 ? 12.168 -8.803 -9.019 1.00 88.00 125 ASP A C 1
ATOM 950 O O . ASP A 1 125 ? 11.284 -9.643 -9.163 1.00 88.00 125 ASP A O 1
ATOM 954 N N . ARG A 1 126 ? 11.930 -7.588 -8.503 1.00 90.44 126 ARG A N 1
ATOM 955 C CA . ARG A 1 126 ? 10.644 -7.077 -8.004 1.00 90.44 126 ARG A CA 1
ATOM 956 C C . ARG A 1 126 ? 10.619 -5.547 -7.959 1.00 90.44 126 ARG A C 1
ATOM 958 O O . ARG A 1 126 ? 11.664 -4.895 -7.962 1.00 90.44 126 ARG A O 1
ATOM 965 N N . ALA A 1 127 ? 9.433 -4.960 -7.826 1.00 91.75 127 ALA A N 1
ATOM 966 C CA . ALA A 1 127 ? 9.249 -3.511 -7.741 1.00 91.75 127 ALA A CA 1
ATOM 967 C C . ALA A 1 127 ? 9.690 -2.906 -6.399 1.00 91.75 127 ALA A C 1
ATOM 969 O O . ALA A 1 127 ? 9.820 -1.687 -6.292 1.00 91.75 127 ALA A O 1
ATOM 970 N N . HIS A 1 128 ? 9.849 -3.725 -5.354 1.00 90.19 128 HIS A N 1
ATOM 971 C CA . HIS A 1 128 ? 9.985 -3.257 -3.965 1.00 90.19 128 HIS A CA 1
ATOM 972 C C . HIS A 1 128 ? 8.799 -2.385 -3.514 1.00 90.19 128 HIS A C 1
ATOM 974 O O . HIS A 1 128 ? 8.950 -1.455 -2.721 1.00 90.19 128 HIS A O 1
ATOM 980 N N . ASN A 1 129 ? 7.622 -2.659 -4.076 1.00 94.94 129 ASN A N 1
ATOM 981 C CA . ASN A 1 129 ? 6.355 -2.052 -3.709 1.00 94.94 129 ASN A CA 1
ATOM 982 C C . ASN A 1 129 ? 5.232 -3.030 -4.066 1.00 94.94 129 ASN A C 1
ATOM 984 O O . ASN A 1 129 ? 5.088 -3.410 -5.229 1.00 94.94 129 ASN A O 1
ATOM 988 N N . LEU A 1 130 ? 4.412 -3.385 -3.077 1.00 95.56 130 LEU A N 1
ATOM 989 C CA . LEU A 1 130 ? 3.322 -4.350 -3.232 1.00 95.56 130 LEU A CA 1
ATOM 990 C C . LEU A 1 130 ? 2.366 -4.017 -4.392 1.00 95.56 130 LEU A C 1
ATOM 992 O O . LEU A 1 130 ? 1.969 -4.911 -5.137 1.00 95.56 130 LEU A O 1
ATOM 996 N N . LEU A 1 131 ? 1.967 -2.749 -4.535 1.00 97.12 131 LEU A N 1
ATOM 997 C CA . LEU A 1 131 ? 0.964 -2.350 -5.526 1.00 97.12 131 LEU A CA 1
ATOM 998 C C . LEU A 1 131 ? 1.528 -2.408 -6.947 1.00 97.12 131 LEU A C 1
ATOM 1000 O O . LEU A 1 131 ? 0.834 -2.842 -7.864 1.00 97.12 131 LEU A O 1
ATOM 1004 N N . LEU A 1 132 ? 2.785 -2.004 -7.130 1.00 97.00 132 LEU A N 1
ATOM 1005 C CA . LEU A 1 132 ? 3.465 -2.080 -8.421 1.00 97.00 132 LEU A CA 1
ATOM 1006 C C . LEU A 1 132 ? 3.791 -3.520 -8.814 1.00 97.00 132 LEU A C 1
ATOM 1008 O O . LEU A 1 132 ? 3.614 -3.865 -9.980 1.00 97.00 132 LEU A O 1
ATOM 1012 N N . ASP A 1 133 ? 4.193 -4.369 -7.865 1.00 95.44 133 ASP A N 1
ATOM 1013 C CA . ASP A 1 133 ? 4.382 -5.800 -8.129 1.00 95.44 133 ASP A CA 1
ATOM 1014 C C . ASP A 1 133 ? 3.070 -6.451 -8.574 1.00 95.44 133 ASP A C 1
ATOM 1016 O O . ASP A 1 133 ? 3.042 -7.126 -9.604 1.00 95.44 133 ASP A O 1
ATOM 1020 N N . ALA A 1 134 ? 1.966 -6.200 -7.861 1.00 96.50 134 ALA A N 1
ATOM 1021 C CA . ALA A 1 134 ? 0.647 -6.706 -8.244 1.00 96.50 134 ALA A CA 1
ATOM 1022 C C . ALA A 1 134 ? 0.220 -6.195 -9.629 1.00 96.50 134 ALA A C 1
ATOM 1024 O O . ALA A 1 134 ? -0.277 -6.966 -10.450 1.00 96.50 134 ALA A O 1
ATOM 1025 N N . LEU A 1 135 ? 0.457 -4.912 -9.913 1.00 97.25 135 LEU A N 1
ATOM 1026 C CA . LEU A 1 135 ? 0.101 -4.290 -11.183 1.00 97.25 135 LEU A CA 1
ATOM 1027 C C . LEU A 1 135 ? 0.922 -4.838 -12.362 1.00 97.25 135 LEU A C 1
ATOM 1029 O O . LEU A 1 135 ? 0.370 -5.055 -13.435 1.00 97.25 135 LEU A O 1
ATOM 1033 N N . VAL A 1 136 ? 2.222 -5.084 -12.190 1.00 97.12 136 VAL A N 1
ATOM 1034 C CA . VAL A 1 136 ? 3.072 -5.641 -13.256 1.00 97.12 136 VAL A CA 1
ATOM 1035 C C . VAL A 1 136 ? 2.785 -7.126 -13.459 1.00 97.12 136 VAL A C 1
ATOM 1037 O O . VAL A 1 136 ? 2.537 -7.567 -14.580 1.00 97.12 136 VAL A O 1
ATOM 1040 N N . THR A 1 137 ? 2.792 -7.917 -12.390 1.00 96.75 137 THR A N 1
ATOM 1041 C CA . THR A 1 137 ? 2.667 -9.381 -12.496 1.00 96.75 137 THR A CA 1
ATOM 1042 C C . THR A 1 137 ? 1.253 -9.818 -12.851 1.00 96.75 137 THR A C 1
ATOM 1044 O O . THR A 1 137 ? 1.082 -10.748 -13.630 1.00 96.75 137 THR A O 1
ATOM 1047 N N . SER A 1 138 ? 0.238 -9.125 -12.335 1.00 97.06 138 SER A N 1
ATOM 1048 C CA . SER A 1 138 ? -1.161 -9.562 -12.395 1.00 97.06 138 SER A CA 1
ATOM 1049 C C . SER A 1 138 ? -2.108 -8.502 -12.982 1.00 97.06 138 SER A C 1
ATOM 1051 O O . SER A 1 138 ? -3.323 -8.707 -13.036 1.00 97.06 138 SER A O 1
ATOM 1053 N N . GLY A 1 139 ? -1.572 -7.367 -13.445 1.00 97.00 139 GLY A N 1
ATOM 1054 C CA . GLY A 1 139 ? -2.332 -6.317 -14.119 1.00 97.00 139 GLY A CA 1
ATOM 1055 C C . GLY A 1 139 ? -3.298 -5.572 -13.201 1.00 97.00 139 GLY A C 1
ATOM 1056 O O . GLY A 1 139 ? -3.274 -5.691 -11.973 1.00 97.00 139 GLY A O 1
ATOM 1057 N N . GLY A 1 140 ? -4.192 -4.793 -13.810 1.00 97.81 140 GLY A N 1
ATOM 1058 C CA . GLY A 1 140 ? -5.249 -4.085 -13.090 1.00 97.81 140 GLY A CA 1
ATOM 1059 C C . GLY A 1 140 ? -6.170 -5.010 -12.284 1.00 97.81 140 GLY A C 1
ATOM 1060 O O . GLY A 1 140 ? -6.602 -4.627 -11.198 1.00 97.81 140 GLY A O 1
ATOM 1061 N N . LEU A 1 141 ? -6.436 -6.235 -12.762 1.00 97.81 141 LEU A N 1
ATOM 1062 C CA . LEU A 1 141 ? -7.236 -7.218 -12.017 1.00 97.81 141 LEU A CA 1
ATOM 1063 C C . LEU A 1 141 ? -6.512 -7.702 -10.763 1.00 97.81 141 LEU A C 1
ATOM 1065 O O . LEU A 1 141 ? -7.123 -7.782 -9.699 1.00 97.81 141 LEU A O 1
ATOM 1069 N N . GLY A 1 142 ? -5.214 -7.976 -10.873 1.00 97.50 142 GLY A N 1
ATOM 1070 C CA . GLY A 1 142 ? -4.375 -8.327 -9.736 1.00 97.50 142 GLY A CA 1
ATOM 1071 C C . GLY A 1 142 ? -4.328 -7.226 -8.691 1.00 97.50 142 GLY A C 1
ATOM 1072 O O . GLY A 1 142 ? -4.598 -7.484 -7.522 1.00 97.50 142 GLY A O 1
ATOM 1073 N N . LEU A 1 143 ? -4.084 -5.983 -9.114 1.00 97.88 143 LEU A N 1
ATOM 1074 C CA . LEU A 1 143 ? -4.115 -4.829 -8.216 1.00 97.88 143 LEU A CA 1
ATOM 1075 C C . LEU A 1 143 ? -5.476 -4.689 -7.516 1.00 97.88 143 LEU A C 1
ATOM 1077 O O . LEU A 1 143 ? -5.525 -4.482 -6.303 1.00 97.88 143 LEU A O 1
ATOM 1081 N N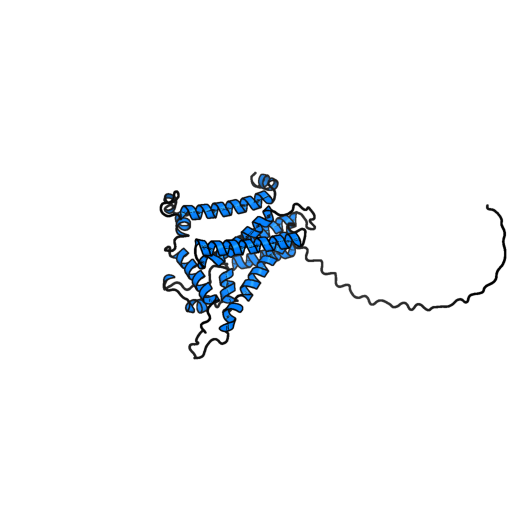 . ALA A 1 144 ? -6.583 -4.840 -8.249 1.00 98.19 144 ALA A N 1
ATOM 1082 C CA . ALA A 1 144 ? -7.925 -4.798 -7.673 1.00 98.19 144 ALA A CA 1
ATOM 1083 C C . ALA A 1 144 ? -8.148 -5.923 -6.650 1.00 98.19 144 ALA A C 1
ATOM 1085 O O . ALA A 1 144 ? -8.677 -5.665 -5.570 1.00 98.19 144 ALA A O 1
ATOM 1086 N N . ALA A 1 145 ? -7.699 -7.146 -6.945 1.00 98.12 145 ALA A N 1
ATOM 1087 C CA . ALA A 1 145 ? -7.765 -8.274 -6.019 1.00 98.12 145 ALA A CA 1
ATOM 1088 C C . ALA A 1 145 ? -6.909 -8.037 -4.763 1.00 98.12 145 ALA A C 1
ATOM 1090 O O . ALA A 1 145 ? -7.369 -8.296 -3.651 1.00 98.12 145 ALA A O 1
ATOM 1091 N N . THR A 1 146 ? -5.704 -7.479 -4.912 1.00 97.12 146 THR A N 1
ATOM 1092 C CA . THR A 1 146 ? -4.837 -7.094 -3.791 1.00 97.12 146 THR A CA 1
ATOM 1093 C C . THR A 1 146 ? -5.515 -6.052 -2.904 1.00 97.12 146 THR A C 1
ATOM 1095 O O . THR A 1 146 ? -5.594 -6.241 -1.690 1.00 97.12 146 THR A O 1
ATOM 1098 N N . LEU A 1 147 ? -6.051 -4.976 -3.484 1.00 97.88 147 LEU A N 1
ATOM 1099 C CA . LEU A 1 147 ? -6.756 -3.933 -2.732 1.00 97.88 147 LEU A CA 1
ATOM 1100 C C . LEU A 1 147 ? -8.021 -4.474 -2.057 1.00 97.88 147 LEU A C 1
ATOM 1102 O O . LEU A 1 147 ? -8.285 -4.144 -0.903 1.00 97.88 147 LEU A O 1
ATOM 1106 N N . PHE A 1 148 ? -8.770 -5.342 -2.739 1.00 98.19 148 PHE A N 1
ATOM 1107 C CA . PHE A 1 148 ? -9.944 -6.003 -2.176 1.00 98.19 148 PHE A CA 1
ATOM 1108 C C . PHE A 1 148 ? -9.583 -6.890 -0.981 1.00 98.19 148 PHE A C 1
ATOM 1110 O O . PHE A 1 148 ? -10.242 -6.806 0.053 1.00 98.19 148 PHE A O 1
ATOM 1117 N N . MET A 1 149 ? -8.520 -7.694 -1.079 1.00 97.69 149 MET A N 1
ATOM 1118 C CA . MET A 1 149 ? -8.035 -8.529 0.023 1.00 97.69 149 MET A CA 1
ATOM 1119 C C . MET A 1 149 ? -7.679 -7.679 1.248 1.00 97.69 149 MET A C 1
ATOM 1121 O O . MET A 1 149 ? -8.128 -7.972 2.355 1.00 97.69 149 MET A O 1
ATOM 1125 N N . TRP A 1 150 ? -6.927 -6.593 1.058 1.00 97.69 150 TRP A N 1
ATOM 1126 C CA . TRP A 1 150 ? -6.567 -5.686 2.151 1.00 97.69 150 TRP A CA 1
ATOM 1127 C C . TRP A 1 150 ? -7.777 -4.958 2.739 1.00 97.69 150 TRP A C 1
ATOM 1129 O O . TRP A 1 150 ? -7.886 -4.846 3.960 1.00 97.69 150 TRP A O 1
ATOM 1139 N N . ALA A 1 151 ? -8.727 -4.532 1.904 1.00 97.69 151 ALA A N 1
ATOM 1140 C CA . ALA A 1 151 ? -9.986 -3.959 2.366 1.00 97.69 151 ALA A CA 1
ATOM 1141 C C . ALA A 1 151 ? -10.812 -4.975 3.173 1.00 97.69 151 ALA A C 1
ATOM 1143 O O . ALA A 1 151 ? -11.371 -4.619 4.209 1.00 97.69 151 ALA A O 1
ATOM 1144 N N . ALA A 1 152 ? -10.854 -6.240 2.750 1.00 97.44 152 ALA A N 1
ATOM 1145 C CA . ALA A 1 152 ? -11.546 -7.309 3.463 1.00 97.44 152 ALA A CA 1
ATOM 1146 C C . ALA A 1 152 ? -10.908 -7.585 4.832 1.00 97.44 152 ALA A C 1
ATOM 1148 O O . ALA A 1 152 ? -11.627 -7.632 5.827 1.00 97.44 152 ALA A O 1
ATOM 1149 N N . ILE A 1 153 ? -9.576 -7.686 4.904 1.00 97.25 153 ILE A N 1
ATOM 1150 C CA . ILE A 1 153 ? -8.825 -7.837 6.163 1.00 97.25 153 ILE A CA 1
ATOM 1151 C C . ILE A 1 153 ? -9.102 -6.655 7.098 1.00 97.25 153 ILE A C 1
ATOM 1153 O O . ILE A 1 153 ? -9.399 -6.853 8.276 1.00 97.25 153 ILE A O 1
ATOM 1157 N N . LEU A 1 154 ? -9.051 -5.429 6.571 1.00 96.00 154 LEU A N 1
ATOM 1158 C CA . LEU A 1 154 ? -9.314 -4.216 7.338 1.00 96.00 154 LEU A CA 1
ATOM 1159 C C . LEU A 1 154 ? -10.749 -4.199 7.880 1.00 96.00 154 LEU A C 1
ATOM 1161 O O . LEU A 1 154 ? -10.951 -3.988 9.072 1.00 96.00 154 LEU A O 1
ATOM 1165 N N . VAL A 1 155 ? -11.753 -4.463 7.041 1.00 95.50 155 VAL A N 1
ATOM 1166 C CA . VAL A 1 155 ? -13.162 -4.505 7.461 1.00 95.50 155 VAL A CA 1
ATOM 1167 C C . VAL A 1 155 ? -13.405 -5.621 8.474 1.00 95.50 155 VAL A C 1
ATOM 1169 O O . VAL A 1 155 ? -14.095 -5.389 9.467 1.00 95.50 155 VAL A O 1
ATOM 1172 N N . LEU A 1 156 ? -12.840 -6.809 8.255 1.00 94.38 156 LEU A N 1
ATOM 1173 C CA . LEU A 1 156 ? -12.944 -7.934 9.178 1.00 94.38 156 LEU A CA 1
ATOM 1174 C C . LEU A 1 156 ? -12.345 -7.571 10.537 1.00 94.38 156 LEU A C 1
ATOM 1176 O O . LEU A 1 156 ? -13.033 -7.662 11.548 1.00 94.38 156 LEU A O 1
ATOM 1180 N N . GLY A 1 157 ? -11.112 -7.065 10.566 1.00 92.38 157 GLY A N 1
ATOM 1181 C CA . GLY A 1 157 ? -10.451 -6.693 11.813 1.00 92.38 157 GLY A CA 1
ATOM 1182 C C . GLY A 1 157 ? -11.155 -5.559 12.545 1.00 92.38 157 GLY A C 1
ATOM 1183 O O . GLY A 1 157 ? -11.340 -5.631 13.757 1.00 92.38 157 GLY A O 1
ATOM 1184 N N . MET A 1 158 ? -11.638 -4.550 11.819 1.00 91.06 158 MET A N 1
ATOM 1185 C CA . MET A 1 158 ? -12.393 -3.440 12.401 1.00 91.06 158 MET A CA 1
ATOM 1186 C C . MET A 1 158 ? -13.756 -3.891 12.945 1.00 91.06 158 MET A C 1
ATOM 1188 O O . MET A 1 158 ? -14.184 -3.410 13.995 1.00 91.06 158 MET A O 1
ATOM 1192 N N . ARG A 1 159 ? -14.435 -4.841 12.287 1.00 90.69 159 ARG A N 1
ATOM 1193 C CA . ARG A 1 159 ? -15.655 -5.480 12.814 1.00 90.69 159 ARG A CA 1
ATOM 1194 C C . ARG A 1 159 ? -15.359 -6.274 14.074 1.00 90.69 159 ARG A C 1
ATOM 1196 O O . ARG A 1 159 ? -16.033 -6.068 15.079 1.00 90.69 159 ARG A O 1
ATOM 1203 N N . THR A 1 160 ? -14.332 -7.114 14.045 1.00 89.12 160 THR A N 1
ATOM 1204 C CA . THR A 1 160 ? -13.968 -7.990 15.164 1.00 89.12 160 THR A CA 1
ATOM 1205 C C . THR A 1 160 ? -13.478 -7.198 16.375 1.00 89.12 160 THR A C 1
ATOM 1207 O O . THR A 1 160 ? -13.819 -7.548 17.502 1.00 89.12 160 THR A O 1
ATOM 1210 N N . ALA A 1 161 ? -12.809 -6.059 16.163 1.00 88.12 161 ALA A N 1
ATOM 1211 C CA . ALA A 1 161 ? -12.471 -5.081 17.203 1.00 88.12 161 ALA A CA 1
ATOM 1212 C C . ALA A 1 161 ? -13.697 -4.318 17.762 1.00 88.12 161 ALA A C 1
ATOM 1214 O O . ALA A 1 161 ? -13.627 -3.683 18.822 1.00 88.12 161 ALA A O 1
ATOM 1215 N N . GLY A 1 162 ? -14.844 -4.383 17.078 1.00 85.69 162 GLY A N 1
ATOM 1216 C CA . GLY A 1 162 ? -16.074 -3.684 17.450 1.00 85.69 162 GLY A CA 1
ATOM 1217 C C . GLY A 1 162 ? -16.099 -2.210 17.034 1.00 85.69 162 GLY A C 1
ATOM 1218 O O . GLY A 1 162 ? -16.747 -1.403 17.692 1.00 85.69 162 GLY A O 1
ATOM 1219 N N . LEU A 1 163 ? -15.378 -1.834 15.976 1.00 87.06 163 LEU A N 1
ATOM 1220 C CA . LEU A 1 163 ? -15.291 -0.460 15.465 1.00 87.06 163 LEU A CA 1
ATOM 1221 C C . LEU A 1 163 ? -16.253 -0.172 14.304 1.00 87.06 163 LEU A C 1
ATOM 1223 O O . LEU A 1 163 ? -16.331 0.976 13.869 1.00 87.06 163 LEU A O 1
ATOM 1227 N N . LEU A 1 164 ? -16.988 -1.177 13.815 1.00 89.19 164 LEU A N 1
ATOM 1228 C CA . LEU A 1 164 ? -17.960 -1.060 12.720 1.00 89.19 164 LEU A CA 1
ATOM 1229 C C . LEU A 1 164 ? -19.367 -1.479 13.188 1.00 89.19 164 LEU A C 1
ATOM 1231 O O . LEU A 1 164 ? -19.737 -2.637 12.998 1.00 89.19 164 LEU A O 1
ATOM 1235 N N . PRO A 1 165 ? -20.152 -0.571 13.806 1.00 84.69 165 PRO A N 1
ATOM 1236 C CA . PRO A 1 165 ? -21.479 -0.903 14.336 1.00 84.69 165 PRO A CA 1
ATOM 1237 C C . PRO A 1 165 ? -22.527 -1.179 13.250 1.00 84.69 165 PRO A C 1
ATOM 1239 O O . PRO A 1 165 ? -23.465 -1.936 13.480 1.00 84.69 165 PRO A O 1
ATOM 1242 N N . ASP A 1 166 ? -22.386 -0.570 12.072 1.00 88.62 166 ASP A N 1
ATOM 1243 C CA . ASP A 1 166 ? -23.382 -0.641 11.005 1.00 88.62 166 ASP A CA 1
ATOM 1244 C C . ASP A 1 166 ? -22.751 -0.546 9.598 1.00 88.62 166 ASP A C 1
ATOM 1246 O O . ASP A 1 166 ? -21.526 -0.476 9.409 1.00 88.62 166 ASP A O 1
ATOM 1250 N N . ARG A 1 167 ? -23.608 -0.585 8.569 1.00 91.50 167 ARG A N 1
ATOM 1251 C CA . ARG A 1 167 ? -23.189 -0.476 7.163 1.00 91.50 167 ARG A CA 1
ATOM 1252 C C . ARG A 1 167 ? -22.659 0.916 6.809 1.00 91.50 167 ARG A C 1
ATOM 1254 O O . ARG A 1 167 ? -21.754 0.996 5.985 1.00 91.50 167 ARG A O 1
ATOM 1261 N N . SER A 1 168 ? -23.174 1.978 7.431 1.00 92.19 168 SER A N 1
ATOM 1262 C CA . SER A 1 168 ? -22.709 3.355 7.222 1.00 92.19 168 SER A CA 1
ATOM 1263 C C . SER A 1 168 ? -21.280 3.526 7.731 1.00 92.19 168 SER A C 1
ATOM 1265 O O . SER A 1 168 ? -20.424 4.025 7.009 1.00 92.19 168 SER A O 1
ATOM 1267 N N . ALA A 1 169 ? -20.971 2.991 8.912 1.00 91.50 169 ALA A N 1
ATOM 1268 C CA . ALA A 1 169 ? -19.619 2.936 9.455 1.00 91.50 169 ALA A CA 1
ATOM 1269 C C . ALA A 1 169 ? -18.654 2.171 8.532 1.00 91.50 169 ALA A C 1
ATOM 1271 O O . ALA A 1 169 ? -17.539 2.626 8.280 1.00 91.50 169 ALA A O 1
ATOM 1272 N N . THR A 1 170 ? -19.097 1.037 7.971 1.00 94.00 170 THR A N 1
ATOM 1273 C CA . THR A 1 170 ? -18.298 0.280 6.988 1.00 94.00 170 THR A CA 1
ATOM 1274 C C . THR A 1 170 ? -18.044 1.113 5.727 1.00 94.00 170 THR A C 1
ATOM 1276 O O . THR A 1 170 ? -16.915 1.165 5.245 1.00 94.00 170 THR A O 1
ATOM 1279 N N . LEU A 1 171 ? -19.069 1.794 5.205 1.00 95.69 171 LEU A N 1
ATOM 1280 C CA . LEU A 1 171 ? -18.937 2.660 4.035 1.00 95.69 171 LEU A CA 1
ATOM 1281 C C . LEU A 1 171 ? -18.012 3.852 4.315 1.00 95.69 171 LEU A C 1
ATOM 1283 O O . LEU A 1 171 ? -17.151 4.150 3.497 1.00 95.69 171 LEU A O 1
ATOM 1287 N N . MET A 1 172 ? -18.138 4.492 5.479 1.00 95.44 172 MET A N 1
ATOM 1288 C CA . MET A 1 172 ? -17.283 5.605 5.891 1.00 95.44 172 MET A CA 1
ATOM 1289 C C . MET A 1 172 ? -15.814 5.182 5.979 1.00 95.44 172 MET A C 1
ATOM 1291 O O . MET A 1 172 ? -14.954 5.904 5.484 1.00 95.44 172 MET A O 1
ATOM 1295 N N . LEU A 1 173 ? -15.524 4.003 6.545 1.00 95.25 173 LEU A N 1
ATOM 1296 C CA . LEU A 1 173 ? -14.173 3.435 6.559 1.00 95.25 173 LEU A CA 1
ATOM 1297 C C . LEU A 1 173 ? -13.630 3.272 5.135 1.00 95.25 173 LEU A C 1
ATOM 1299 O O . LEU A 1 173 ? -12.547 3.763 4.833 1.00 95.25 173 LEU A O 1
ATOM 1303 N N . LEU A 1 174 ? -14.392 2.620 4.252 1.00 97.69 174 LEU A N 1
ATOM 1304 C CA . LEU A 1 174 ? -13.962 2.370 2.875 1.00 97.69 174 LEU A CA 1
ATOM 1305 C C . LEU A 1 174 ? -13.761 3.671 2.088 1.00 97.69 174 LEU A C 1
ATOM 1307 O O . LEU A 1 174 ? -12.778 3.790 1.356 1.00 97.69 174 LEU A O 1
ATOM 1311 N N . LEU A 1 175 ? -14.645 4.658 2.261 1.00 97.81 175 LEU A N 1
ATOM 1312 C CA . LEU A 1 175 ? -14.528 5.974 1.632 1.00 97.81 175 LEU A CA 1
ATOM 1313 C C . LEU A 1 175 ? -13.300 6.732 2.133 1.00 97.81 175 LEU A C 1
ATOM 1315 O O . LEU A 1 175 ? -12.537 7.234 1.312 1.00 97.81 175 LEU A O 1
ATOM 1319 N N . LEU A 1 176 ? -13.071 6.797 3.447 1.00 97.44 176 LEU A N 1
ATOM 1320 C CA . LEU A 1 176 ? -11.906 7.473 4.028 1.00 97.44 176 LEU A CA 1
ATOM 1321 C C . LEU A 1 176 ? -10.592 6.798 3.628 1.00 97.44 176 LEU A C 1
A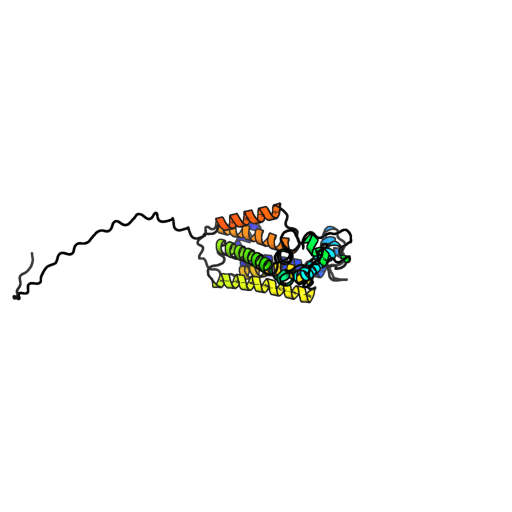TOM 1323 O O . LEU A 1 176 ? -9.657 7.485 3.233 1.00 97.44 176 LEU A O 1
ATOM 1327 N N . THR A 1 177 ? -10.522 5.467 3.660 1.00 97.38 177 THR A N 1
ATOM 1328 C CA . THR A 1 177 ? -9.356 4.711 3.184 1.00 97.38 177 THR A CA 1
ATOM 1329 C C . THR A 1 177 ? -9.095 4.978 1.704 1.00 97.38 177 THR A C 1
ATOM 1331 O O . THR A 1 177 ? -7.999 5.399 1.347 1.00 97.38 177 THR A O 1
ATOM 1334 N N . THR A 1 178 ? -10.102 4.817 0.841 1.00 98.12 178 THR A N 1
ATOM 1335 C CA . THR A 1 178 ? -9.937 4.995 -0.612 1.00 98.12 178 THR A CA 1
ATOM 1336 C C . THR A 1 178 ? -9.571 6.438 -0.962 1.00 98.12 178 THR A C 1
ATOM 1338 O O . THR A 1 178 ? -8.626 6.668 -1.715 1.00 98.12 178 THR A O 1
ATOM 1341 N N . SER A 1 179 ? -10.271 7.420 -0.384 1.00 98.19 179 SER A N 1
ATOM 1342 C CA . SER A 1 179 ? -9.960 8.842 -0.584 1.00 98.19 179 SER A CA 1
ATOM 1343 C C . SER A 1 179 ? -8.582 9.216 -0.042 1.00 98.19 179 SER A C 1
ATOM 1345 O O . SER A 1 179 ? -7.876 9.964 -0.708 1.00 98.19 179 SER A O 1
ATOM 1347 N N . GLY A 1 180 ? -8.155 8.657 1.094 1.00 97.75 180 GLY A N 1
ATOM 1348 C CA . GLY A 1 180 ? -6.811 8.852 1.636 1.00 97.75 180 GLY A CA 1
ATOM 1349 C C . GLY A 1 180 ? -5.725 8.345 0.687 1.00 97.75 180 GLY A C 1
ATOM 1350 O O . GLY A 1 180 ? -4.762 9.063 0.420 1.00 97.75 180 GLY A O 1
ATOM 1351 N N . GLY A 1 181 ? -5.910 7.150 0.113 1.00 97.62 181 GLY A N 1
ATOM 1352 C CA . GLY A 1 181 ? -5.008 6.593 -0.900 1.00 97.62 181 GLY A CA 1
ATOM 1353 C C . GLY A 1 181 ? -4.922 7.465 -2.155 1.00 97.62 181 GLY A C 1
ATOM 1354 O O . GLY A 1 181 ? -3.828 7.831 -2.583 1.00 97.62 181 GLY A O 1
ATOM 1355 N N . ILE A 1 182 ? -6.070 7.877 -2.702 1.00 98.31 182 ILE A N 1
ATOM 1356 C CA . ILE A 1 182 ? -6.130 8.760 -3.878 1.00 98.31 182 ILE A CA 1
ATOM 1357 C C . ILE A 1 182 ? -5.476 10.115 -3.583 1.00 98.31 182 ILE A C 1
ATOM 1359 O O . ILE A 1 182 ? -4.651 10.575 -4.368 1.00 98.31 182 ILE A O 1
ATOM 1363 N N . ALA A 1 183 ? -5.813 10.746 -2.456 1.00 97.88 183 ALA A N 1
ATOM 1364 C CA . ALA A 1 183 ? -5.309 12.065 -2.091 1.00 97.88 183 ALA A CA 1
ATOM 1365 C C . ALA A 1 183 ? -3.790 12.058 -1.889 1.00 97.88 183 ALA A C 1
ATOM 1367 O O . ALA A 1 183 ? -3.105 12.925 -2.429 1.00 97.88 183 ALA A O 1
ATOM 1368 N N . MET A 1 184 ? -3.245 11.070 -1.170 1.00 95.31 184 MET A N 1
ATOM 1369 C CA . MET A 1 184 ? -1.796 10.965 -0.979 1.00 95.31 184 MET A CA 1
ATOM 1370 C C . MET A 1 184 ? -1.061 10.577 -2.265 1.00 95.31 184 MET A C 1
ATOM 1372 O O . MET A 1 184 ? 0.002 11.131 -2.532 1.00 95.31 184 MET A O 1
ATOM 1376 N N . GLY A 1 185 ? -1.627 9.696 -3.095 1.00 96.38 185 GLY A N 1
ATOM 1377 C CA . GLY A 1 185 ? -1.071 9.381 -4.413 1.00 96.38 185 GLY A CA 1
ATOM 1378 C C . GLY A 1 185 ? -1.028 10.604 -5.337 1.00 96.38 185 GLY A C 1
ATOM 1379 O O . GLY A 1 185 ? -0.000 10.874 -5.957 1.00 96.38 185 GLY A O 1
ATOM 1380 N N . ALA A 1 186 ? -2.108 11.389 -5.383 1.00 97.31 186 ALA A N 1
ATOM 1381 C CA . ALA A 1 186 ? -2.183 12.624 -6.162 1.00 97.31 186 ALA A CA 1
ATOM 1382 C C . ALA A 1 186 ? -1.225 13.702 -5.633 1.00 97.31 186 ALA A C 1
ATOM 1384 O O . ALA A 1 186 ? -0.518 14.333 -6.416 1.00 97.31 186 ALA A O 1
ATOM 1385 N N . ALA A 1 187 ? -1.144 13.881 -4.312 1.00 93.75 187 ALA A N 1
ATOM 1386 C CA . ALA A 1 187 ? -0.184 14.795 -3.700 1.00 93.75 187 ALA A CA 1
ATOM 1387 C C . ALA A 1 187 ? 1.260 14.397 -4.038 1.00 93.75 187 ALA A C 1
ATOM 1389 O O . ALA A 1 187 ? 2.059 15.256 -4.398 1.00 93.75 187 ALA A O 1
ATOM 1390 N N . ALA A 1 188 ? 1.585 13.101 -3.999 1.00 91.44 188 ALA A N 1
ATOM 1391 C CA . ALA A 1 188 ? 2.910 12.617 -4.368 1.00 91.44 188 ALA A CA 1
ATOM 1392 C C . ALA A 1 188 ? 3.237 12.848 -5.849 1.00 91.44 188 ALA A C 1
ATOM 1394 O O . ALA A 1 188 ? 4.366 13.216 -6.159 1.00 91.44 188 ALA A O 1
ATOM 1395 N N . TYR A 1 189 ? 2.259 12.700 -6.748 1.00 93.06 189 TYR A N 1
ATOM 1396 C CA . TYR A 1 189 ? 2.427 13.043 -8.162 1.00 93.06 189 TYR A CA 1
ATOM 1397 C C . TYR A 1 189 ? 2.757 14.529 -8.367 1.00 93.06 189 TYR A C 1
ATOM 1399 O O . TYR A 1 189 ? 3.615 14.855 -9.180 1.00 93.06 189 TYR A O 1
ATOM 1407 N N . ILE A 1 190 ? 2.076 15.419 -7.634 1.00 92.31 190 ILE A N 1
ATOM 1408 C CA . ILE A 1 190 ? 2.230 16.878 -7.760 1.00 92.31 190 ILE A CA 1
ATOM 1409 C C . ILE A 1 190 ? 3.538 17.370 -7.125 1.00 92.31 190 ILE A C 1
ATOM 1411 O O . ILE A 1 190 ? 4.190 18.250 -7.678 1.00 92.31 190 ILE A O 1
ATOM 1415 N N . ILE A 1 191 ? 3.892 16.846 -5.948 1.00 86.31 191 ILE A N 1
ATOM 1416 C CA . ILE A 1 191 ? 5.034 17.318 -5.146 1.00 86.31 191 ILE A CA 1
ATOM 1417 C C . ILE A 1 191 ? 6.345 16.670 -5.600 1.00 86.31 191 ILE A C 1
ATOM 1419 O O . ILE A 1 191 ? 7.393 17.313 -5.558 1.00 86.31 191 ILE A O 1
ATOM 1423 N N . PHE A 1 192 ? 6.291 15.400 -6.001 1.00 86.00 192 PHE A N 1
ATOM 1424 C CA . PHE A 1 192 ? 7.453 14.625 -6.418 1.00 86.00 192 PHE A CA 1
ATOM 1425 C C . PHE A 1 192 ? 7.321 14.265 -7.901 1.00 86.00 192 PHE A C 1
ATOM 1427 O O . PHE A 1 192 ? 7.509 15.114 -8.766 1.00 86.00 192 PHE A O 1
ATOM 1434 N N . ASP A 1 193 ? 6.993 13.012 -8.210 1.00 88.12 193 ASP A N 1
ATOM 1435 C CA . ASP A 1 193 ? 6.738 12.544 -9.564 1.00 88.12 193 ASP A CA 1
ATOM 1436 C C . ASP A 1 193 ? 5.938 11.234 -9.540 1.00 88.12 193 ASP A C 1
ATOM 1438 O O . ASP A 1 193 ? 5.622 10.679 -8.482 1.00 88.12 193 ASP A O 1
ATOM 1442 N N . VAL A 1 194 ? 5.642 10.703 -10.728 1.00 92.62 194 VAL A N 1
ATOM 1443 C CA . VAL A 1 194 ? 4.851 9.478 -10.910 1.00 92.62 194 VAL A CA 1
ATOM 1444 C C . VAL A 1 194 ? 5.386 8.272 -10.123 1.00 92.62 194 VAL A C 1
ATOM 1446 O O . VAL A 1 194 ? 4.605 7.426 -9.693 1.00 92.62 194 VAL A O 1
ATOM 1449 N N . SER A 1 195 ? 6.698 8.210 -9.876 1.00 91.00 195 SER A N 1
ATOM 1450 C CA . SER A 1 195 ? 7.350 7.096 -9.171 1.00 91.00 195 SER A CA 1
ATOM 1451 C C . SER A 1 195 ? 6.829 6.910 -7.746 1.00 91.00 195 SER A C 1
ATOM 1453 O O . SER A 1 195 ? 6.762 5.787 -7.257 1.00 91.00 195 SER A O 1
ATOM 1455 N N . TYR A 1 196 ? 6.431 7.996 -7.081 1.00 91.44 196 TYR A N 1
ATOM 1456 C CA . TYR A 1 196 ? 6.018 7.977 -5.675 1.00 91.44 196 TYR A CA 1
ATOM 1457 C C . TYR A 1 196 ? 4.514 7.754 -5.483 1.00 91.44 196 TYR A C 1
ATOM 1459 O O . TYR A 1 196 ? 4.064 7.584 -4.350 1.00 91.44 196 TYR A O 1
ATOM 1467 N N . VAL A 1 197 ? 3.733 7.705 -6.569 1.00 95.12 197 VAL A N 1
ATOM 1468 C CA . VAL A 1 197 ? 2.268 7.576 -6.517 1.00 95.12 197 VAL A CA 1
ATOM 1469 C C . VAL A 1 197 ? 1.837 6.292 -5.817 1.00 95.12 197 VAL A C 1
ATOM 1471 O O . VAL A 1 197 ? 0.984 6.340 -4.935 1.00 95.12 197 VAL A O 1
ATOM 1474 N N . ALA A 1 198 ? 2.424 5.148 -6.176 1.00 95.75 198 ALA A N 1
ATOM 1475 C CA . ALA A 1 198 ? 2.030 3.860 -5.608 1.00 95.75 198 ALA A CA 1
ATOM 1476 C C . ALA A 1 198 ? 2.396 3.722 -4.114 1.00 95.75 198 ALA A C 1
ATOM 1478 O O . ALA A 1 198 ? 1.492 3.429 -3.327 1.00 95.75 198 ALA A O 1
ATOM 1479 N N . PRO A 1 199 ? 3.640 4.008 -3.671 1.00 93.81 199 PRO A N 1
ATOM 1480 C CA . PRO A 1 199 ? 3.964 4.018 -2.244 1.00 93.81 199 PRO A CA 1
ATOM 1481 C C . PRO A 1 199 ? 3.097 4.989 -1.433 1.00 93.81 199 PRO A C 1
ATOM 1483 O O . PRO A 1 199 ? 2.572 4.6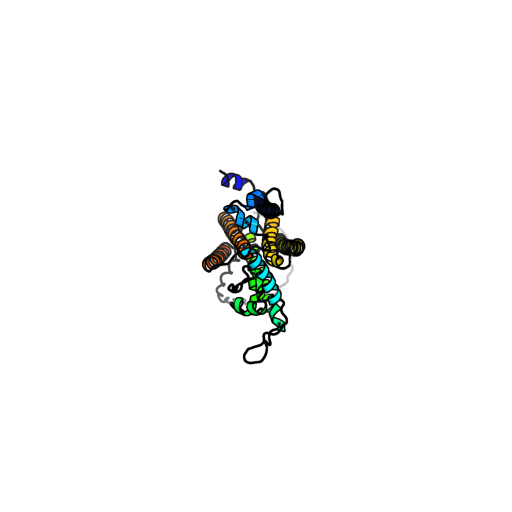21 -0.380 1.00 93.81 199 PRO A O 1
ATOM 1486 N N . ALA A 1 200 ? 2.898 6.215 -1.930 1.00 94.38 200 ALA A N 1
ATOM 1487 C CA . ALA A 1 200 ? 2.085 7.216 -1.245 1.00 94.38 200 ALA A CA 1
ATOM 1488 C C . ALA A 1 200 ? 0.606 6.819 -1.179 1.00 94.38 200 ALA A C 1
ATOM 1490 O O . ALA A 1 200 ? -0.032 7.033 -0.149 1.00 94.38 200 ALA A O 1
ATOM 1491 N N . CYS A 1 201 ? 0.075 6.190 -2.231 1.00 97.31 201 CYS A N 1
ATOM 1492 C CA . CYS A 1 201 ? -1.269 5.620 -2.228 1.00 97.31 201 CYS A CA 1
ATOM 1493 C C . CYS A 1 201 ? -1.417 4.565 -1.125 1.00 97.31 201 CYS A C 1
ATOM 1495 O O . CYS A 1 201 ? -2.338 4.658 -0.316 1.00 97.31 201 CYS A O 1
ATOM 1497 N N . GLY A 1 202 ? -0.472 3.625 -1.014 1.00 96.12 202 GLY A N 1
ATOM 1498 C CA . GLY A 1 202 ? -0.468 2.623 0.055 1.00 96.12 202 GLY A CA 1
ATOM 1499 C C . GLY A 1 202 ? -0.476 3.237 1.460 1.00 96.12 202 GLY A C 1
ATOM 1500 O O . GLY A 1 202 ? -1.289 2.855 2.302 1.00 96.12 202 GLY A O 1
ATOM 1501 N N . ILE A 1 203 ? 0.364 4.247 1.706 1.00 93.94 203 ILE A N 1
ATOM 1502 C CA . ILE A 1 203 ? 0.382 4.975 2.987 1.00 93.94 203 ILE A CA 1
ATOM 1503 C C . ILE A 1 203 ? -0.953 5.705 3.223 1.00 93.94 203 ILE A C 1
ATOM 1505 O O . ILE A 1 203 ? -1.497 5.663 4.328 1.00 93.94 203 ILE A O 1
ATOM 1509 N N . GLY A 1 204 ? -1.519 6.318 2.182 1.00 96.06 204 GLY A N 1
ATOM 1510 C CA . GLY A 1 204 ? -2.799 7.022 2.237 1.00 96.06 204 GLY A CA 1
ATOM 1511 C C . GLY A 1 204 ? -3.988 6.136 2.582 1.00 96.06 204 GLY A C 1
ATOM 1512 O O . GLY A 1 204 ? -4.866 6.571 3.329 1.00 96.06 204 GLY A O 1
ATOM 1513 N N . LEU A 1 205 ? -3.998 4.881 2.124 1.00 97.31 205 LEU A N 1
ATOM 1514 C CA . LEU A 1 205 ? -5.025 3.905 2.502 1.00 97.31 205 LEU A CA 1
ATOM 1515 C C . LEU A 1 205 ? -5.054 3.697 4.028 1.00 97.31 205 LEU A C 1
ATOM 1517 O O . LEU A 1 205 ? -6.124 3.707 4.648 1.00 97.31 205 LEU A O 1
ATOM 1521 N N . VAL A 1 206 ? -3.879 3.569 4.654 1.00 94.75 206 VAL A N 1
ATOM 1522 C CA . VAL A 1 206 ? -3.763 3.387 6.112 1.00 94.75 206 VAL A CA 1
ATOM 1523 C C . VAL A 1 206 ? -4.058 4.682 6.865 1.00 94.75 206 VAL A C 1
ATOM 1525 O O . VAL A 1 206 ? -4.754 4.649 7.880 1.00 94.75 206 VAL A O 1
ATOM 1528 N N . ALA A 1 207 ? -3.605 5.830 6.356 1.00 93.25 207 ALA A N 1
ATOM 1529 C CA . ALA A 1 207 ? -3.924 7.132 6.938 1.00 93.25 207 ALA A CA 1
ATOM 1530 C C . ALA A 1 207 ? -5.443 7.379 6.966 1.00 93.25 207 ALA A C 1
ATOM 1532 O O . ALA A 1 207 ? -5.982 7.786 7.995 1.00 93.25 207 ALA A O 1
ATOM 1533 N N . GLY A 1 208 ? -6.157 7.048 5.886 1.00 95.44 208 GLY A N 1
ATOM 1534 C CA . GLY A 1 208 ? -7.618 7.121 5.832 1.00 95.44 208 GLY A CA 1
ATOM 1535 C C . GLY A 1 208 ? -8.305 6.210 6.857 1.00 95.44 208 GLY A C 1
ATOM 1536 O O . GLY A 1 208 ? -9.244 6.635 7.534 1.00 95.44 208 GLY A O 1
ATOM 1537 N N . ALA A 1 209 ? -7.788 4.994 7.061 1.00 93.12 209 ALA A N 1
ATOM 1538 C CA . ALA A 1 209 ? -8.276 4.099 8.113 1.00 93.12 209 ALA A CA 1
ATOM 1539 C C . ALA A 1 209 ? -8.031 4.674 9.522 1.00 93.12 209 ALA A C 1
ATOM 1541 O O . ALA A 1 209 ? -8.897 4.588 10.393 1.00 93.12 209 ALA A O 1
ATOM 1542 N N . ALA A 1 210 ? -6.886 5.322 9.752 1.00 90.56 210 ALA A N 1
ATOM 1543 C CA . ALA A 1 210 ? -6.597 6.000 11.015 1.00 90.56 210 ALA A CA 1
ATOM 1544 C C . ALA A 1 210 ? -7.541 7.194 11.259 1.00 90.56 210 ALA A C 1
ATOM 1546 O O . ALA A 1 210 ? -8.043 7.362 12.374 1.00 90.56 210 ALA A O 1
ATOM 1547 N N . VAL A 1 211 ? -7.865 7.977 10.223 1.00 91.69 211 VAL A N 1
ATOM 1548 C CA . VAL A 1 211 ? -8.878 9.049 10.297 1.00 91.69 211 VAL A CA 1
ATOM 1549 C C . VAL A 1 211 ? -10.258 8.480 10.638 1.00 91.69 211 VAL A C 1
ATOM 1551 O O . VAL A 1 211 ? -10.968 9.044 11.478 1.00 91.69 211 VAL A O 1
ATOM 1554 N N . TYR A 1 212 ? -10.630 7.329 10.069 1.00 92.31 212 TYR A N 1
ATOM 1555 C CA . TYR A 1 212 ? -11.839 6.617 10.486 1.00 92.31 212 TYR A CA 1
ATOM 1556 C C . TYR A 1 212 ? -11.784 6.261 11.980 1.00 92.31 212 TYR A C 1
ATOM 1558 O O . TYR A 1 212 ? -12.709 6.582 12.719 1.00 92.31 212 TYR A O 1
ATOM 1566 N N . CYS A 1 213 ? -10.695 5.664 12.475 1.00 87.69 213 CYS A N 1
ATOM 1567 C CA . CYS A 1 213 ? -10.558 5.309 13.895 1.00 87.69 213 CYS A CA 1
ATOM 1568 C C . CYS A 1 213 ? -10.690 6.521 14.836 1.00 87.69 213 CYS A C 1
ATOM 1570 O O . CYS A 1 213 ? -11.286 6.408 15.913 1.00 87.69 213 CYS A O 1
ATOM 1572 N N . ALA A 1 214 ? -10.171 7.684 14.430 1.00 85.62 214 ALA A N 1
ATOM 1573 C CA . ALA A 1 214 ? -10.302 8.936 15.176 1.00 85.62 214 ALA A CA 1
ATOM 1574 C C . ALA A 1 214 ? -11.751 9.460 15.200 1.00 85.62 214 ALA A C 1
ATOM 1576 O O . ALA A 1 214 ? -12.212 9.988 16.216 1.00 85.62 214 ALA A O 1
ATOM 1577 N N . SER A 1 215 ? -12.483 9.287 14.100 1.00 84.62 215 SER A N 1
ATOM 1578 C CA . SER A 1 215 ? -13.858 9.776 13.928 1.00 84.62 215 SER A CA 1
ATOM 1579 C C . SER A 1 215 ? -14.940 8.764 14.312 1.00 84.62 215 SER A C 1
ATOM 1581 O O . SER A 1 215 ? -16.097 9.152 14.463 1.00 84.62 215 SER A O 1
ATOM 1583 N N . ALA A 1 216 ? -14.577 7.495 14.527 1.00 78.56 216 ALA A N 1
ATOM 1584 C CA . ALA A 1 216 ? -15.516 6.401 14.732 1.00 78.56 216 ALA A CA 1
ATOM 1585 C C . ALA A 1 216 ? -16.561 6.728 15.824 1.00 78.56 216 ALA A C 1
ATOM 1587 O O . ALA A 1 216 ? -16.218 7.350 16.845 1.00 78.56 216 ALA A O 1
ATOM 1588 N N . PRO A 1 217 ? -17.828 6.306 15.644 1.00 71.88 217 PRO A N 1
ATOM 1589 C CA . PRO A 1 217 ? -18.920 6.556 16.586 1.00 71.88 217 PRO A CA 1
ATOM 1590 C C . PRO A 1 217 ? -18.765 5.724 17.864 1.00 71.88 217 PRO A C 1
ATOM 1592 O O . PRO A 1 217 ? -18.260 4.597 17.851 1.00 71.88 217 PRO A O 1
ATOM 1595 N N . ASN A 1 218 ? -19.076 6.308 19.025 1.00 69.44 218 ASN A N 1
ATOM 1596 C CA . ASN A 1 218 ? -18.895 5.663 20.335 1.00 69.44 218 ASN A CA 1
ATOM 1597 C C . ASN A 1 218 ? -20.120 4.812 20.678 1.00 69.44 218 ASN A C 1
ATOM 1599 O O . ASN A 1 218 ? -20.860 5.115 21.606 1.00 69.44 218 ASN A O 1
ATOM 1603 N N . THR A 1 219 ? -20.364 3.790 19.863 1.00 66.56 219 THR A N 1
ATOM 1604 C CA . THR A 1 219 ? -21.526 2.910 19.997 1.00 66.56 219 THR A CA 1
ATOM 1605 C C . THR A 1 219 ? -21.097 1.606 20.660 1.00 66.56 219 THR A C 1
ATOM 1607 O O . THR A 1 219 ? -20.125 0.985 20.234 1.00 66.56 219 THR A O 1
ATOM 1610 N N . SER A 1 220 ? -21.809 1.194 21.708 1.00 53.91 220 SER A N 1
ATOM 1611 C CA . SER A 1 220 ? -21.408 0.116 22.623 1.00 53.91 220 SER A CA 1
ATOM 1612 C C . SER A 1 220 ? -22.075 -1.237 22.351 1.00 53.91 220 SER A C 1
ATOM 1614 O O . SER A 1 220 ? -22.242 -2.025 23.277 1.00 53.91 220 SER A O 1
ATOM 1616 N N . ASN A 1 221 ? -22.460 -1.535 21.107 1.00 61.59 221 ASN A N 1
ATOM 1617 C CA . ASN A 1 221 ? -22.979 -2.861 20.763 1.00 61.59 221 ASN A CA 1
ATOM 1618 C C . ASN A 1 221 ? -21.839 -3.747 20.267 1.00 61.59 221 ASN A C 1
ATOM 1620 O O . ASN A 1 221 ? -21.491 -3.745 19.087 1.00 61.59 221 ASN A O 1
ATOM 1624 N N . HIS A 1 222 ? -21.238 -4.487 21.195 1.00 70.69 222 HIS A N 1
ATOM 1625 C CA . HIS A 1 222 ? -20.191 -5.454 20.894 1.00 70.69 222 HIS A CA 1
ATOM 1626 C C . HIS A 1 222 ? -20.696 -6.860 21.193 1.00 70.69 222 HIS A C 1
ATOM 1628 O O . HIS A 1 222 ? -21.106 -7.149 22.312 1.00 70.69 222 HIS A O 1
ATOM 1634 N N . THR A 1 223 ? -20.652 -7.728 20.189 1.00 75.56 223 THR A N 1
ATOM 1635 C CA . THR A 1 223 ? -21.000 -9.148 20.325 1.00 75.56 223 THR A CA 1
ATOM 1636 C C . THR A 1 223 ? -19.819 -9.991 20.802 1.00 75.56 223 THR A C 1
ATOM 1638 O O . THR A 1 223 ? -20.027 -11.054 21.373 1.00 75.56 223 THR A O 1
ATOM 1641 N N . ASN A 1 224 ? -18.589 -9.520 20.569 1.00 79.56 224 ASN A N 1
ATOM 1642 C CA . ASN A 1 224 ? -17.366 -10.257 20.878 1.00 79.56 224 ASN A CA 1
ATOM 1643 C C . ASN A 1 224 ? -16.846 -9.954 22.294 1.00 79.56 224 ASN A C 1
ATOM 1645 O O . ASN A 1 224 ? -16.931 -8.796 22.732 1.00 79.56 224 ASN A O 1
ATOM 1649 N N . PRO A 1 225 ? -16.231 -10.945 22.969 1.00 86.62 225 PRO A N 1
ATOM 1650 C CA . PRO A 1 225 ? -15.489 -10.744 24.208 1.00 86.62 225 PRO A CA 1
ATOM 1651 C C . PRO A 1 225 ? -14.437 -9.634 24.099 1.00 86.62 225 PRO A C 1
ATOM 1653 O O . PRO A 1 225 ? -13.847 -9.392 23.045 1.00 86.62 225 PRO A O 1
ATOM 1656 N N . THR A 1 226 ? -14.166 -8.951 25.213 1.00 85.88 226 THR A N 1
ATOM 1657 C CA . THR A 1 226 ? -13.164 -7.871 25.265 1.00 85.88 226 THR A CA 1
ATOM 1658 C C . THR A 1 226 ? -11.769 -8.350 24.857 1.00 85.88 226 THR A C 1
ATOM 1660 O O . THR A 1 226 ? -11.048 -7.610 24.193 1.00 85.88 226 THR A O 1
ATOM 1663 N N . GLU A 1 227 ? -11.397 -9.575 25.226 1.00 87.69 227 GLU A N 1
ATOM 1664 C CA . GLU A 1 227 ? -10.092 -10.171 24.910 1.00 87.69 227 GLU A CA 1
ATOM 1665 C C . GLU A 1 227 ? -9.904 -10.341 23.399 1.00 87.69 227 GLU A C 1
ATOM 1667 O O . GLU A 1 227 ? -8.931 -9.827 22.846 1.00 87.69 227 GLU A O 1
ATOM 1672 N N . ASP A 1 228 ? -10.892 -10.923 22.716 1.00 88.31 228 ASP A N 1
ATOM 1673 C CA . ASP A 1 228 ? -10.881 -11.101 21.259 1.00 88.31 228 ASP A CA 1
ATOM 1674 C C . ASP A 1 228 ? -10.799 -9.765 20.524 1.00 88.31 228 ASP A C 1
ATOM 1676 O O . ASP A 1 228 ? -10.087 -9.627 19.531 1.00 88.31 228 ASP A O 1
ATOM 1680 N N . ARG A 1 229 ? -11.481 -8.736 21.037 1.00 87.94 229 ARG A N 1
ATOM 1681 C CA . ARG A 1 229 ? -11.438 -7.385 20.461 1.00 87.94 229 ARG A CA 1
ATOM 1682 C C . ARG A 1 229 ? -10.061 -6.743 20.595 1.00 87.94 229 ARG A C 1
ATOM 1684 O O . ARG A 1 229 ? -9.601 -6.077 19.663 1.00 87.94 229 ARG A O 1
ATOM 1691 N N . LEU A 1 230 ? -9.413 -6.911 21.747 1.00 88.19 230 LEU A N 1
ATOM 1692 C CA . LEU A 1 230 ? -8.059 -6.409 21.983 1.00 88.19 230 LEU A CA 1
ATOM 1693 C C . LEU A 1 230 ? -7.049 -7.151 21.107 1.00 88.19 230 LEU A C 1
ATOM 1695 O O . LEU A 1 230 ? -6.212 -6.507 20.472 1.00 88.19 230 LEU A O 1
ATOM 1699 N N . LEU A 1 231 ? -7.169 -8.475 21.010 1.00 90.31 231 LEU A N 1
ATOM 1700 C CA . LEU A 1 231 ? -6.313 -9.293 20.161 1.00 90.31 231 LEU A CA 1
ATOM 1701 C C . LEU A 1 231 ? -6.503 -8.954 18.678 1.00 90.31 231 LEU A C 1
ATOM 1703 O O . LEU A 1 231 ? -5.520 -8.716 17.982 1.00 90.31 231 LEU A O 1
ATOM 1707 N N . ALA A 1 232 ? -7.744 -8.816 18.205 1.00 90.19 232 ALA A N 1
ATOM 1708 C CA . ALA A 1 232 ? -8.040 -8.388 16.839 1.00 90.19 232 ALA A CA 1
ATOM 1709 C C . ALA A 1 232 ? -7.466 -6.998 16.533 1.00 90.19 232 ALA A C 1
ATOM 1711 O O . ALA A 1 232 ? -6.929 -6.782 15.450 1.00 90.19 232 ALA A O 1
ATOM 1712 N N . SER A 1 233 ? -7.515 -6.070 17.494 1.00 89.75 233 SER A N 1
ATOM 1713 C CA . SER A 1 233 ? -6.900 -4.743 17.350 1.00 89.75 233 SER A CA 1
ATOM 1714 C C . SER A 1 233 ? -5.373 -4.828 17.229 1.00 89.75 233 SER A C 1
ATOM 1716 O O . SER A 1 233 ? -4.786 -4.141 16.394 1.00 89.75 233 SER A O 1
ATOM 1718 N N . ALA A 1 234 ? -4.723 -5.687 18.022 1.00 90.19 234 ALA A N 1
ATOM 1719 C CA . ALA A 1 234 ? -3.275 -5.902 17.969 1.00 90.19 234 ALA A CA 1
ATOM 1720 C C . ALA A 1 234 ? -2.830 -6.573 16.658 1.00 90.19 234 ALA A C 1
ATOM 1722 O O . ALA A 1 234 ? -1.856 -6.146 16.030 1.00 90.19 234 ALA A O 1
ATOM 1723 N N . VAL A 1 235 ? -3.577 -7.585 16.211 1.00 94.25 235 VAL A N 1
ATOM 1724 C CA . VAL A 1 235 ? -3.361 -8.262 14.926 1.00 94.25 235 VAL A CA 1
ATOM 1725 C C . VAL A 1 235 ? -3.541 -7.275 13.776 1.00 94.25 235 VAL A C 1
ATOM 1727 O O . VAL A 1 235 ? -2.662 -7.166 12.924 1.00 94.25 235 VAL A O 1
ATOM 1730 N N . LEU A 1 236 ? -4.622 -6.491 13.781 1.00 92.62 236 LEU A N 1
ATOM 1731 C CA . LEU A 1 236 ? -4.879 -5.482 12.755 1.00 92.62 236 LEU A CA 1
ATOM 1732 C C . LEU A 1 236 ? -3.789 -4.402 12.724 1.00 92.62 236 LEU A C 1
ATOM 1734 O O . LEU A 1 236 ? -3.353 -4.017 11.643 1.00 92.62 236 LEU A O 1
ATOM 1738 N N . GLY A 1 237 ? -3.314 -3.946 13.887 1.00 90.75 237 GLY A N 1
ATOM 1739 C CA . GLY A 1 237 ? -2.190 -3.012 13.981 1.00 90.75 237 GLY A CA 1
ATOM 1740 C C . GLY A 1 237 ? -0.911 -3.579 13.362 1.00 90.75 237 GLY A C 1
ATOM 1741 O O . GLY A 1 237 ? -0.248 -2.895 12.586 1.00 90.75 237 GLY A O 1
ATOM 1742 N N . THR A 1 238 ? -0.607 -4.849 13.638 1.00 94.00 238 THR A N 1
ATOM 1743 C CA . THR A 1 238 ? 0.542 -5.555 13.044 1.00 94.00 238 THR A CA 1
ATOM 1744 C C . THR A 1 238 ? 0.405 -5.678 11.525 1.00 94.00 238 THR A C 1
ATOM 1746 O O . THR A 1 238 ? 1.344 -5.372 10.793 1.00 94.00 238 THR A O 1
ATOM 1749 N N . LEU A 1 239 ? -0.774 -6.065 11.031 1.00 95.56 239 LEU A N 1
ATOM 1750 C CA . LEU A 1 239 ? -1.051 -6.183 9.597 1.00 95.56 239 LEU A CA 1
ATOM 1751 C C . LEU A 1 239 ? -0.970 -4.825 8.885 1.00 95.56 239 LEU A C 1
ATOM 1753 O O . LEU A 1 239 ? -0.407 -4.743 7.797 1.00 95.56 239 LEU A O 1
ATOM 1757 N N . ALA A 1 240 ? -1.474 -3.752 9.501 1.00 93.00 240 ALA A N 1
ATOM 1758 C CA . ALA A 1 240 ? -1.373 -2.396 8.963 1.00 93.00 240 ALA A CA 1
ATOM 1759 C C . ALA A 1 240 ? 0.081 -1.899 8.921 1.00 93.00 240 ALA A C 1
ATOM 1761 O O . ALA A 1 240 ? 0.493 -1.291 7.934 1.00 93.00 240 ALA A O 1
ATOM 1762 N N . ALA A 1 241 ? 0.878 -2.191 9.953 1.00 90.81 241 ALA A N 1
ATOM 1763 C CA . ALA A 1 241 ? 2.304 -1.873 9.966 1.00 90.81 241 ALA A CA 1
ATOM 1764 C C . ALA A 1 241 ? 3.056 -2.621 8.856 1.00 90.81 241 ALA A C 1
ATOM 1766 O O . ALA A 1 241 ? 3.819 -2.005 8.112 1.00 90.81 241 ALA A O 1
ATOM 1767 N N . HIS A 1 242 ? 2.780 -3.916 8.685 1.00 93.56 242 HIS A N 1
ATOM 1768 C CA . HIS A 1 242 ? 3.348 -4.699 7.591 1.00 93.56 242 HIS A CA 1
ATOM 1769 C C . HIS A 1 242 ? 2.908 -4.171 6.215 1.00 93.56 242 HIS A C 1
ATOM 1771 O O . HIS A 1 242 ? 3.722 -4.080 5.302 1.00 93.56 242 HIS A O 1
ATOM 1777 N N . PHE A 1 243 ? 1.650 -3.740 6.060 1.00 95.00 243 PHE A N 1
ATOM 1778 C CA . PHE A 1 243 ? 1.183 -3.121 4.817 1.00 95.00 243 PHE A CA 1
ATOM 1779 C C . PHE A 1 243 ? 1.951 -1.843 4.462 1.00 95.00 243 PHE A C 1
ATOM 1781 O O . PHE A 1 243 ? 2.258 -1.628 3.290 1.00 95.00 243 PHE A O 1
ATOM 1788 N N . ILE A 1 244 ? 2.262 -1.002 5.457 1.00 91.75 244 ILE A N 1
ATOM 1789 C CA . ILE A 1 244 ? 3.096 0.196 5.275 1.00 91.75 244 ILE A CA 1
ATOM 1790 C C . ILE A 1 244 ? 4.522 -0.209 4.891 1.00 91.75 244 ILE A C 1
ATOM 1792 O O . ILE A 1 244 ? 5.091 0.362 3.963 1.00 91.75 244 ILE A O 1
ATOM 1796 N N . GLU A 1 245 ? 5.091 -1.202 5.576 1.00 89.12 245 GLU A N 1
ATOM 1797 C CA . GLU A 1 245 ? 6.439 -1.711 5.311 1.00 89.12 245 GLU A CA 1
ATOM 1798 C C . GLU A 1 245 ? 6.596 -2.135 3.843 1.00 89.12 245 GLU A C 1
ATOM 1800 O O . GLU A 1 245 ? 7.518 -1.679 3.167 1.00 89.12 245 GLU A O 1
ATOM 1805 N N . VAL A 1 246 ? 5.666 -2.930 3.305 1.00 92.38 246 VAL A N 1
ATOM 1806 C CA . VAL A 1 246 ? 5.736 -3.448 1.923 1.00 92.38 246 VAL A CA 1
ATOM 1807 C C . VAL A 1 246 ? 5.463 -2.397 0.839 1.00 92.38 246 VAL A C 1
ATOM 1809 O O . VAL A 1 246 ? 5.514 -2.715 -0.350 1.00 92.38 246 VAL A O 1
ATOM 1812 N N . GLN A 1 247 ? 5.205 -1.136 1.205 1.00 93.00 247 GLN A N 1
ATOM 1813 C CA . GLN A 1 247 ? 5.181 -0.039 0.231 1.00 93.00 247 GLN A CA 1
ATOM 1814 C C . GLN A 1 247 ? 6.582 0.374 -0.223 1.00 93.00 247 GLN A C 1
ATOM 1816 O O . GLN A 1 247 ? 6.727 0.943 -1.303 1.00 93.00 247 GLN A O 1
ATOM 1821 N N . VAL A 1 248 ? 7.603 0.112 0.593 1.00 86.00 248 VAL A N 1
ATOM 1822 C CA . VAL A 1 248 ? 8.999 0.491 0.311 1.00 86.00 248 VAL A CA 1
ATOM 1823 C C . VAL A 1 248 ? 10.005 -0.626 0.615 1.00 86.00 248 VAL A C 1
ATOM 1825 O O . VAL A 1 248 ? 11.184 -0.516 0.268 1.00 86.00 248 VAL A O 1
ATOM 1828 N N . GLY A 1 249 ? 9.559 -1.674 1.308 1.00 80.94 249 GLY A N 1
ATOM 1829 C CA . GLY A 1 249 ? 10.334 -2.826 1.741 1.00 80.94 249 GLY A CA 1
ATOM 1830 C C . GLY A 1 249 ? 10.132 -4.060 0.865 1.00 80.94 249 GLY A C 1
ATOM 1831 O O . GLY A 1 249 ? 9.357 -4.070 -0.091 1.00 80.94 249 GLY A O 1
ATOM 1832 N N . ILE A 1 250 ? 10.861 -5.121 1.210 1.00 82.25 250 ILE A N 1
ATOM 1833 C CA . ILE A 1 250 ? 10.822 -6.406 0.510 1.00 82.25 250 ILE A CA 1
ATOM 1834 C C . ILE A 1 250 ? 10.125 -7.419 1.415 1.00 82.25 250 ILE A C 1
ATOM 1836 O O . ILE A 1 250 ? 10.676 -7.741 2.470 1.00 82.25 250 ILE A O 1
ATOM 1840 N N . PRO A 1 251 ? 8.952 -7.952 1.032 1.00 83.69 251 PRO A N 1
ATOM 1841 C CA . PRO A 1 251 ? 8.371 -9.064 1.761 1.00 83.69 251 PRO A CA 1
ATOM 1842 C C . PRO A 1 251 ? 9.294 -10.282 1.634 1.00 83.69 251 PRO A C 1
ATOM 1844 O O . PRO A 1 251 ? 9.705 -10.664 0.538 1.00 83.69 251 PRO A O 1
ATOM 1847 N N . THR A 1 252 ? 9.626 -10.880 2.771 1.00 88.62 252 THR A N 1
ATOM 1848 C CA . THR A 1 252 ? 10.410 -12.113 2.864 1.00 88.62 252 THR A CA 1
ATOM 1849 C C . THR A 1 252 ? 9.464 -13.292 3.045 1.00 88.62 252 THR A C 1
ATOM 1851 O O . THR A 1 252 ? 8.310 -13.114 3.436 1.00 88.62 252 THR A O 1
ATOM 1854 N N . ILE A 1 253 ? 9.960 -14.511 2.838 1.00 91.31 253 ILE A N 1
ATOM 1855 C CA . ILE A 1 253 ? 9.187 -15.735 3.101 1.00 91.31 253 ILE A CA 1
ATOM 1856 C C . ILE A 1 253 ? 8.646 -15.729 4.540 1.00 91.31 253 ILE A C 1
ATOM 1858 O O . ILE A 1 253 ? 7.475 -16.018 4.775 1.00 91.31 253 ILE A O 1
ATOM 1862 N N . THR A 1 254 ? 9.475 -15.321 5.503 1.00 93.19 254 THR A N 1
ATOM 1863 C CA . THR A 1 254 ? 9.094 -15.248 6.917 1.00 93.19 254 THR A CA 1
ATOM 1864 C C . THR A 1 254 ? 7.988 -14.226 7.160 1.00 93.19 254 THR A C 1
ATOM 1866 O O . THR A 1 254 ? 7.010 -14.539 7.839 1.00 93.19 254 THR A O 1
ATOM 1869 N N . THR A 1 255 ? 8.098 -13.014 6.604 1.00 92.25 255 THR A N 1
ATOM 1870 C CA . THR A 1 255 ? 7.066 -11.985 6.813 1.00 92.25 255 THR A CA 1
ATOM 1871 C C . THR A 1 255 ? 5.757 -12.338 6.110 1.00 92.25 255 THR A C 1
ATOM 1873 O O . THR A 1 255 ? 4.693 -12.102 6.675 1.00 92.25 255 THR A O 1
ATOM 1876 N N . GLN A 1 256 ? 5.810 -13.009 4.956 1.00 92.62 256 GLN A N 1
ATOM 1877 C CA . GLN A 1 256 ? 4.620 -13.540 4.283 1.00 92.62 256 GLN A CA 1
ATOM 1878 C C . GLN A 1 256 ? 3.946 -14.668 5.076 1.00 92.62 256 GLN A C 1
ATOM 1880 O O . GLN A 1 256 ? 2.721 -14.689 5.195 1.00 92.62 256 GLN A O 1
ATOM 1885 N N . LEU A 1 257 ? 4.720 -15.586 5.662 1.00 96.38 257 LEU A N 1
ATOM 1886 C CA . LEU A 1 257 ? 4.176 -16.646 6.513 1.00 96.38 257 LEU A CA 1
ATOM 1887 C C . LEU A 1 257 ? 3.481 -16.062 7.751 1.00 96.38 257 LEU A C 1
ATOM 1889 O O . LEU A 1 257 ? 2.364 -16.459 8.090 1.00 96.38 257 LEU A O 1
ATOM 1893 N N . LEU A 1 258 ? 4.121 -15.088 8.406 1.00 95.75 258 LEU A N 1
ATOM 1894 C CA . LEU A 1 258 ? 3.541 -14.378 9.546 1.00 95.75 258 LEU A CA 1
ATOM 1895 C C . LEU A 1 258 ? 2.273 -13.618 9.149 1.00 95.75 258 LEU A C 1
ATOM 1897 O O . LEU A 1 258 ? 1.283 -13.694 9.871 1.00 95.75 258 LEU A O 1
ATOM 1901 N N . PHE A 1 259 ? 2.267 -12.950 7.993 1.00 96.50 259 PHE A N 1
ATOM 1902 C CA . PHE A 1 259 ? 1.079 -12.289 7.454 1.00 96.50 259 PHE A CA 1
ATOM 1903 C C . PHE A 1 259 ? -0.104 -13.261 7.351 1.00 96.50 259 PHE A C 1
ATOM 1905 O O . PHE A 1 259 ? -1.155 -13.002 7.936 1.00 96.50 259 PHE A O 1
ATOM 1912 N N . TRP A 1 260 ? 0.069 -14.411 6.694 1.00 97.31 260 TRP A N 1
ATOM 1913 C CA . TRP A 1 260 ? -1.014 -15.388 6.541 1.00 97.31 260 TRP A CA 1
ATOM 1914 C C . TRP A 1 260 ? -1.446 -16.016 7.868 1.00 97.31 260 TRP A C 1
ATOM 1916 O O . TRP A 1 260 ? -2.637 -16.241 8.079 1.00 97.31 260 TRP A O 1
ATOM 1926 N N . THR A 1 261 ? -0.507 -16.229 8.791 1.00 97.88 261 THR A N 1
ATOM 1927 C CA . THR A 1 261 ? -0.806 -16.721 10.145 1.00 97.88 261 THR A CA 1
ATOM 1928 C C . THR A 1 261 ? -1.664 -15.719 10.921 1.00 97.88 261 THR A C 1
ATOM 1930 O O . THR A 1 261 ? -2.652 -16.092 11.552 1.00 97.88 261 THR A O 1
ATOM 1933 N N . LEU A 1 262 ? -1.332 -14.429 10.838 1.00 97.50 262 LEU A N 1
ATOM 1934 C CA . LEU A 1 262 ? -2.087 -13.349 11.471 1.00 97.50 262 LEU A CA 1
ATOM 1935 C C . LEU A 1 262 ? -3.470 -13.162 10.835 1.00 97.50 262 LEU A C 1
ATOM 1937 O O . LEU A 1 262 ? -4.438 -12.929 11.555 1.00 97.50 262 LEU A O 1
ATOM 1941 N N . VAL A 1 263 ? -3.594 -13.314 9.514 1.00 97.31 263 VAL A N 1
ATOM 1942 C CA . VAL A 1 263 ? -4.897 -13.310 8.828 1.00 97.31 263 VAL A CA 1
ATOM 1943 C C . VAL A 1 263 ? -5.757 -14.492 9.283 1.00 97.31 263 VAL A C 1
ATOM 1945 O O . VAL A 1 263 ? -6.929 -14.300 9.596 1.00 97.31 263 VAL A O 1
ATOM 1948 N N . ALA A 1 264 ? -5.187 -15.696 9.390 1.00 96.44 264 ALA A N 1
ATOM 1949 C CA . ALA A 1 264 ? -5.904 -16.872 9.884 1.00 96.44 264 ALA A CA 1
ATOM 1950 C C . ALA A 1 264 ? -6.386 -16.689 11.334 1.00 96.44 264 ALA A C 1
ATOM 1952 O O . ALA A 1 264 ? -7.539 -16.997 11.640 1.00 96.44 264 ALA A O 1
ATOM 1953 N N . LEU A 1 265 ? -5.541 -16.122 12.201 1.00 96.06 265 LEU A N 1
ATOM 1954 C CA . LEU A 1 265 ? -5.916 -15.752 13.567 1.00 96.06 265 LEU A CA 1
ATOM 1955 C C . LEU A 1 265 ? -7.044 -14.709 13.580 1.00 96.06 265 LEU A C 1
ATOM 1957 O O . LEU A 1 265 ? -7.993 -14.828 14.344 1.00 96.06 265 LEU A O 1
ATOM 1961 N N . LEU A 1 266 ? -6.992 -13.698 12.713 1.00 94.94 266 LEU A N 1
ATOM 1962 C CA . LEU A 1 266 ? -8.061 -12.703 12.628 1.00 94.94 266 LEU A CA 1
ATOM 1963 C C . LEU A 1 266 ? -9.399 -13.330 12.210 1.00 94.94 266 LEU A C 1
ATOM 1965 O O . LEU A 1 266 ? -10.450 -12.980 12.753 1.00 94.94 266 LEU A O 1
ATOM 1969 N N . CYS A 1 267 ? -9.364 -14.272 11.268 1.00 94.62 267 CYS A N 1
ATOM 1970 C CA . CYS A 1 267 ? -10.536 -15.026 10.839 1.00 94.62 267 CYS A CA 1
ATOM 1971 C C . CYS A 1 267 ? -11.118 -15.890 11.964 1.00 94.62 267 CYS A C 1
ATOM 1973 O O . CYS A 1 267 ? -12.338 -15.938 12.087 1.00 94.62 267 CYS A O 1
ATOM 1975 N N . SER A 1 268 ? -10.289 -16.525 12.803 1.00 93.56 268 SER A N 1
ATOM 1976 C CA . SER A 1 268 ? -10.779 -17.362 13.910 1.00 93.56 268 SER A CA 1
ATOM 1977 C C . SER A 1 268 ? -11.420 -16.558 15.045 1.00 93.56 268 SER A C 1
ATOM 1979 O O . SER A 1 268 ? -12.341 -17.051 15.689 1.00 93.56 268 SER A O 1
ATOM 1981 N N . LEU A 1 269 ? -10.982 -15.313 15.257 1.00 90.19 269 LEU A N 1
ATOM 1982 C CA . LEU A 1 269 ? -11.591 -14.382 16.220 1.00 90.19 269 LEU A CA 1
ATOM 1983 C C . LEU A 1 269 ? -12.901 -13.772 15.715 1.00 90.19 269 LEU A C 1
ATOM 1985 O O . LEU A 1 269 ? -13.652 -13.159 16.474 1.00 90.19 269 LEU A O 1
ATOM 1989 N N . SER A 1 270 ? -13.152 -13.862 14.412 1.00 83.38 270 SER A N 1
ATOM 1990 C CA . SER A 1 270 ? -14.305 -13.226 13.802 1.00 83.38 270 SER A CA 1
ATOM 1991 C C . SER A 1 270 ? -15.539 -14.109 13.978 1.00 83.38 270 SER A C 1
ATOM 1993 O O . SER A 1 270 ? -15.479 -15.295 13.657 1.00 83.38 270 SER A O 1
ATOM 1995 N N . PRO A 1 271 ? -16.686 -13.555 14.411 1.00 68.75 271 PRO A N 1
ATOM 1996 C CA . PRO A 1 271 ? -17.949 -14.276 14.443 1.00 68.75 271 PRO A CA 1
ATOM 1997 C C . PRO A 1 271 ? -18.452 -14.441 13.004 1.00 68.75 271 PRO A C 1
ATOM 1999 O O . PRO A 1 271 ? -19.368 -13.756 12.548 1.00 68.75 271 PRO A O 1
ATOM 2002 N N . ILE A 1 272 ? -17.807 -15.315 12.235 1.00 60.66 272 ILE A N 1
ATOM 2003 C CA . ILE A 1 272 ? -18.391 -15.855 11.014 1.00 60.66 272 ILE A CA 1
ATOM 2004 C C . ILE A 1 272 ? -19.631 -16.595 11.502 1.00 60.66 272 ILE A C 1
ATOM 2006 O O . ILE A 1 272 ? -19.523 -17.439 12.391 1.00 60.66 272 ILE A O 1
ATOM 2010 N N . ALA A 1 273 ? -20.804 -16.182 11.009 1.00 50.81 273 ALA A N 1
ATOM 2011 C CA . ALA A 1 273 ? -22.092 -16.726 11.422 1.00 50.81 273 ALA A CA 1
ATOM 2012 C C . ALA A 1 273 ? -21.973 -18.245 11.613 1.00 50.81 273 ALA A C 1
ATOM 2014 O O . ALA A 1 273 ? -21.428 -18.892 10.712 1.00 50.81 273 ALA A O 1
ATOM 2015 N N . PRO A 1 274 ? -22.422 -18.812 12.752 1.00 49.88 274 PRO A N 1
ATOM 2016 C CA . PRO A 1 274 ? -22.366 -20.250 12.931 1.00 49.88 274 PRO A CA 1
ATOM 2017 C C . PRO A 1 274 ? -23.048 -20.861 11.717 1.00 49.88 274 PRO A C 1
ATOM 2019 O O . PRO A 1 274 ? -24.213 -20.562 11.441 1.00 49.88 274 PRO A O 1
ATOM 2022 N N . SER A 1 275 ? -22.293 -21.647 10.948 1.00 45.38 275 SER A N 1
ATOM 2023 C CA . SER A 1 275 ? -22.857 -22.523 9.936 1.00 45.38 275 SER A CA 1
ATOM 2024 C C . SER A 1 275 ? -23.982 -23.255 10.641 1.00 45.38 275 SER A C 1
ATOM 2026 O O . SER A 1 275 ? -23.709 -24.000 11.586 1.00 45.38 275 SER A O 1
ATOM 2028 N N . ALA A 1 276 ? -25.230 -22.942 10.268 1.00 41.91 276 ALA A N 1
ATOM 2029 C CA . ALA A 1 276 ? -26.392 -23.607 10.824 1.00 41.91 276 ALA A CA 1
ATOM 2030 C C . ALA A 1 276 ? -26.062 -25.101 10.790 1.00 41.91 276 ALA A C 1
ATOM 2032 O O . ALA A 1 276 ? -25.683 -25.578 9.712 1.00 41.91 276 ALA A O 1
ATOM 2033 N N . PRO A 1 277 ? -26.064 -25.807 11.939 1.00 50.34 277 PRO A N 1
ATOM 2034 C CA . PRO A 1 277 ? -25.761 -27.225 11.931 1.00 50.34 277 PRO A CA 1
ATOM 2035 C C . PRO A 1 277 ? -26.668 -27.826 10.871 1.00 50.34 277 PRO A C 1
ATOM 2037 O O . PRO A 1 277 ? -27.869 -27.550 10.900 1.00 50.34 277 PRO A O 1
ATOM 2040 N N . LEU A 1 278 ? -26.076 -28.518 9.888 1.00 52.00 278 LEU A N 1
ATOM 2041 C CA . LEU A 1 278 ? -26.803 -29.252 8.858 1.00 52.00 278 LEU A CA 1
ATOM 2042 C C . LEU A 1 278 ? -27.882 -30.029 9.596 1.00 52.00 278 LEU A C 1
ATOM 2044 O O . LEU A 1 278 ? -27.578 -31.009 10.276 1.00 52.00 278 LEU A O 1
ATOM 2048 N N . ALA A 1 279 ? -29.110 -29.512 9.569 1.00 48.88 279 ALA A N 1
ATOM 2049 C CA . ALA A 1 279 ? -30.207 -30.123 10.276 1.00 48.88 279 ALA A CA 1
ATOM 2050 C C . ALA A 1 279 ? -30.350 -31.481 9.613 1.00 48.88 279 ALA A C 1
ATOM 2052 O O . ALA A 1 279 ? -30.722 -31.557 8.440 1.00 48.88 279 ALA A O 1
ATOM 2053 N N . ALA A 1 280 ? -29.947 -32.532 10.329 1.00 49.50 280 ALA A N 1
ATOM 2054 C CA . ALA A 1 280 ? -30.150 -33.893 9.893 1.00 49.50 280 ALA A CA 1
ATOM 2055 C C . ALA A 1 280 ? -31.630 -33.989 9.530 1.00 49.50 280 ALA A C 1
ATOM 2057 O O . ALA A 1 280 ? -32.503 -33.771 10.374 1.00 49.50 280 ALA A O 1
ATOM 2058 N N . SER A 1 281 ? -31.906 -34.187 8.245 1.00 49.12 281 SER A N 1
ATOM 2059 C CA . SER A 1 281 ? -33.257 -34.269 7.729 1.00 49.12 281 SER A CA 1
ATOM 2060 C C . SER A 1 281 ? -33.880 -35.547 8.274 1.00 49.12 281 SER A C 1
ATOM 2062 O O . SER A 1 281 ? -33.788 -36.606 7.657 1.00 49.12 281 SER A O 1
ATOM 2064 N N . THR A 1 282 ? -34.489 -35.475 9.452 1.00 50.16 282 THR A N 1
ATOM 2065 C CA . THR A 1 282 ? -35.381 -36.528 9.923 1.00 50.16 282 THR A CA 1
ATOM 2066 C C . THR A 1 282 ? -36.617 -36.475 9.026 1.00 50.16 282 THR A C 1
ATOM 2068 O O . THR A 1 282 ? -37.288 -35.439 8.998 1.00 50.16 282 THR A O 1
ATOM 2071 N N . PRO A 1 283 ? -36.936 -37.525 8.250 1.00 47.94 283 PRO A N 1
ATOM 2072 C CA . PRO A 1 283 ? -38.076 -37.477 7.352 1.00 47.94 283 PRO A CA 1
ATOM 2073 C C . PRO A 1 283 ? -39.361 -37.378 8.180 1.00 47.94 283 PRO A C 1
ATOM 2075 O O . PRO A 1 283 ? -39.639 -38.207 9.050 1.00 47.94 283 PRO A O 1
ATOM 2078 N N . ALA A 1 284 ? -40.140 -36.329 7.921 1.00 44.31 284 ALA A N 1
ATOM 2079 C CA . ALA A 1 284 ? -41.409 -36.084 8.584 1.00 44.31 284 ALA A CA 1
ATOM 2080 C C . ALA A 1 284 ? -42.400 -37.219 8.279 1.00 44.31 284 ALA A C 1
ATOM 2082 O O . ALA A 1 284 ? -42.810 -37.431 7.136 1.00 44.31 284 ALA A O 1
ATOM 2083 N N . ARG A 1 285 ? -42.822 -37.938 9.322 1.00 43.47 285 ARG A N 1
ATOM 2084 C CA . ARG A 1 285 ? -43.925 -38.901 9.264 1.00 43.47 285 ARG A CA 1
ATOM 2085 C C . ARG A 1 285 ? -45.234 -38.140 9.019 1.00 43.47 285 ARG A C 1
ATOM 2087 O O . ARG A 1 285 ? -45.729 -37.467 9.922 1.00 43.47 285 ARG A O 1
ATOM 2094 N N . LYS A 1 286 ? -45.804 -38.251 7.813 1.00 40.47 286 LYS A N 1
ATOM 2095 C CA . LYS A 1 286 ? -47.167 -37.781 7.507 1.00 40.47 286 LYS A CA 1
ATOM 2096 C C . LYS A 1 286 ? -48.166 -38.466 8.451 1.00 40.47 286 LYS A C 1
ATOM 2098 O O . LYS A 1 286 ? -48.240 -39.692 8.486 1.00 40.47 286 LYS A O 1
ATOM 2103 N N . LYS A 1 287 ? -48.924 -37.679 9.219 1.00 45.06 287 LYS A N 1
ATOM 2104 C CA . LYS A 1 287 ? -50.166 -38.124 9.865 1.00 45.06 287 LYS A CA 1
ATOM 2105 C C . LYS A 1 287 ? -51.320 -37.780 8.930 1.00 45.06 287 LYS A C 1
ATOM 2107 O O . LYS A 1 287 ? -51.622 -36.604 8.745 1.00 45.06 287 LYS A O 1
ATOM 2112 N N . ASP A 1 288 ? -51.955 -38.800 8.368 1.00 40.72 288 ASP A N 1
ATOM 2113 C CA . ASP A 1 288 ? -53.210 -38.656 7.636 1.00 40.72 288 ASP A CA 1
ATOM 2114 C C . ASP A 1 288 ? -54.345 -38.339 8.621 1.00 40.72 288 ASP A C 1
ATOM 2116 O O . ASP A 1 288 ? -54.662 -39.131 9.510 1.00 40.72 288 ASP A O 1
ATOM 2120 N N . ALA A 1 289 ? -54.953 -37.161 8.478 1.00 41.53 289 ALA A N 1
ATOM 2121 C CA . ALA A 1 289 ? -56.146 -36.764 9.217 1.00 41.53 289 ALA A CA 1
ATOM 2122 C C . ALA A 1 289 ? -57.396 -37.151 8.411 1.00 41.53 289 ALA A C 1
ATOM 2124 O O . ALA A 1 289 ? -57.723 -36.532 7.397 1.00 41.53 289 ALA A O 1
ATOM 2125 N N . LYS A 1 290 ? -58.104 -38.188 8.865 1.00 39.62 290 LYS A N 1
ATOM 2126 C CA . LYS A 1 290 ? -59.389 -38.617 8.303 1.00 39.62 290 LYS A CA 1
ATOM 2127 C C . LYS A 1 290 ? -60.509 -37.748 8.895 1.00 39.62 290 LYS A C 1
ATOM 2129 O O . LYS A 1 290 ? -60.774 -37.814 10.090 1.00 39.62 290 LYS A O 1
ATOM 2134 N N . LYS A 1 291 ? -61.150 -36.924 8.057 1.00 42.66 291 LYS A N 1
ATOM 2135 C CA . LYS A 1 291 ? -62.396 -36.196 8.365 1.00 42.66 291 LYS A CA 1
ATOM 2136 C C . LYS A 1 291 ? -63.544 -37.191 8.584 1.00 42.66 291 LYS A C 1
ATOM 2138 O O . LYS A 1 291 ? -63.806 -38.002 7.699 1.00 42.66 291 LYS A O 1
ATOM 2143 N N . SER A 1 292 ? -64.278 -37.067 9.689 1.00 39.34 292 SER A N 1
ATOM 2144 C CA . SER A 1 292 ? -65.637 -37.606 9.835 1.00 39.34 292 SER A CA 1
ATOM 2145 C C . SER A 1 292 ? -66.606 -36.470 10.160 1.00 39.34 292 SER A C 1
ATOM 2147 O O . SER A 1 292 ? -66.355 -35.668 11.056 1.00 39.34 292 SER A O 1
ATOM 2149 N N . ALA A 1 293 ? -67.675 -36.403 9.373 1.00 43.25 293 ALA A N 1
ATOM 2150 C CA . ALA A 1 293 ? -68.723 -35.394 9.384 1.00 43.25 293 ALA A CA 1
ATOM 2151 C C . ALA A 1 293 ? -69.686 -35.523 10.579 1.00 43.25 293 ALA A C 1
ATOM 2153 O O . ALA A 1 293 ? -69.884 -36.618 11.102 1.00 43.25 293 ALA A O 1
ATOM 2154 N N . GLN A 1 294 ? -70.359 -34.423 10.924 1.00 38.09 294 GLN A N 1
ATOM 2155 C CA . GLN A 1 294 ? -71.630 -34.428 11.657 1.00 38.09 294 GLN A CA 1
ATOM 2156 C C . GLN A 1 294 ? -72.660 -33.578 10.891 1.00 38.09 294 GLN A C 1
ATOM 2158 O O . GLN A 1 294 ? -72.290 -32.513 10.389 1.00 38.09 294 GLN A O 1
ATOM 2163 N N . PRO A 1 295 ? -73.925 -34.025 10.765 1.00 48.72 295 PRO A N 1
ATOM 2164 C CA . PRO A 1 295 ? -74.990 -33.241 10.153 1.00 48.72 295 PRO A CA 1
ATOM 2165 C C . PRO A 1 295 ? -75.745 -32.391 11.188 1.00 48.72 295 PRO A C 1
ATOM 2167 O O . PRO A 1 295 ? -75.987 -32.819 12.314 1.00 48.72 295 PRO A O 1
ATOM 2170 N N . ASN A 1 296 ? -76.140 -31.189 10.763 1.00 42.06 296 ASN A N 1
ATOM 2171 C CA . ASN A 1 296 ? -76.985 -30.258 11.509 1.00 42.06 296 ASN A CA 1
ATOM 2172 C C . ASN A 1 296 ? -78.403 -30.816 11.709 1.00 42.06 296 ASN A C 1
ATOM 2174 O O . ASN A 1 296 ? -79.049 -31.206 10.737 1.00 42.06 296 ASN A O 1
ATOM 2178 N N . ILE A 1 297 ? -78.918 -30.739 12.939 1.00 40.19 297 ILE A N 1
ATOM 2179 C CA . ILE A 1 297 ? -80.353 -30.819 13.239 1.00 40.19 297 ILE A CA 1
ATOM 2180 C C . ILE A 1 297 ? -80.747 -29.538 13.978 1.00 40.19 297 ILE A C 1
ATOM 2182 O O . ILE A 1 297 ? -80.175 -29.197 15.010 1.00 40.19 297 ILE A O 1
ATOM 2186 N N . ILE A 1 298 ? -81.716 -28.825 13.404 1.00 46.47 298 ILE A N 1
ATOM 2187 C CA . ILE A 1 298 ? -82.398 -27.659 13.971 1.00 46.47 298 ILE A CA 1
ATOM 2188 C C . ILE A 1 298 ? -83.599 -28.162 14.772 1.00 46.47 298 ILE A C 1
ATOM 2190 O O . ILE A 1 298 ? -84.424 -28.853 14.184 1.00 46.47 298 ILE A O 1
ATOM 2194 N N . THR A 1 299 ? -83.774 -27.718 16.022 1.00 40.78 299 THR A N 1
ATOM 2195 C CA . THR A 1 299 ? -85.106 -27.472 16.614 1.00 40.78 299 THR A CA 1
ATOM 2196 C C . THR A 1 299 ? -85.043 -26.406 17.713 1.00 40.78 299 THR A C 1
ATOM 2198 O O . THR A 1 299 ? -84.185 -26.451 18.590 1.00 40.78 299 THR A O 1
ATOM 2201 N N . ASN A 1 300 ? -85.991 -25.470 17.638 1.00 41.34 300 ASN A N 1
ATOM 2202 C CA . ASN A 1 300 ? -86.290 -24.388 18.579 1.00 41.34 300 ASN A CA 1
ATOM 2203 C C . ASN A 1 300 ? -86.869 -24.894 19.917 1.00 41.34 300 ASN A C 1
ATOM 2205 O O . ASN A 1 300 ? -87.559 -25.910 19.924 1.00 41.34 300 ASN A O 1
ATOM 2209 N N . GLY A 1 301 ? -86.731 -24.108 20.997 1.00 33.72 301 GLY A N 1
ATOM 2210 C CA . GLY A 1 301 ? -87.570 -24.254 22.198 1.00 33.72 301 GLY A CA 1
ATOM 2211 C C . GLY A 1 301 ? -87.082 -23.522 23.459 1.00 33.72 301 GLY A C 1
ATOM 2212 O O . GLY A 1 301 ? -86.237 -24.045 24.163 1.00 33.72 301 GLY A O 1
ATOM 2213 N N . TRP A 1 302 ? -87.634 -22.322 23.691 1.00 33.25 302 TRP A N 1
ATOM 2214 C CA . TRP A 1 302 ? -88.088 -21.689 24.956 1.00 33.25 302 TRP A CA 1
ATOM 2215 C C . TRP A 1 302 ? -87.395 -21.909 26.344 1.00 33.25 302 TRP A C 1
ATOM 2217 O O . TRP A 1 302 ? -87.137 -23.028 26.767 1.00 33.25 302 TRP A O 1
ATOM 2227 N N . TYR A 1 303 ? -87.223 -20.775 27.061 1.00 37.53 303 TYR A N 1
ATOM 2228 C CA . TYR A 1 303 ? -86.816 -20.469 28.474 1.00 37.53 303 TYR A CA 1
ATOM 2229 C C . TYR A 1 303 ? -87.694 -21.152 29.578 1.00 37.53 303 TYR A C 1
ATOM 2231 O O . TYR A 1 303 ? -88.701 -21.739 29.176 1.00 37.53 303 TYR A O 1
ATOM 2239 N N . PRO A 1 304 ? -87.486 -21.012 30.931 1.00 55.19 304 PRO A N 1
ATOM 2240 C CA . PRO A 1 304 ? -86.534 -20.184 31.716 1.00 55.19 304 PRO A CA 1
ATOM 2241 C C . PRO A 1 304 ? -85.863 -20.844 32.976 1.00 55.19 304 PRO A C 1
ATOM 2243 O O . PRO A 1 304 ? -86.206 -21.950 33.370 1.00 55.19 304 PRO A O 1
ATOM 2246 N N . ASP A 1 305 ? -84.944 -20.090 33.611 1.00 45.88 305 ASP A N 1
ATOM 2247 C CA . ASP A 1 305 ? -84.566 -19.981 35.051 1.00 45.88 305 ASP A CA 1
ATOM 2248 C C . ASP A 1 305 ? -84.558 -21.182 36.029 1.00 45.88 305 ASP A C 1
ATOM 2250 O O . ASP A 1 305 ? -85.598 -21.755 36.330 1.00 45.88 305 ASP A O 1
ATOM 2254 N N . SER A 1 306 ? -83.420 -21.363 36.732 1.00 42.94 306 SER A N 1
ATOM 2255 C CA . SER A 1 306 ? -83.343 -21.270 38.214 1.00 42.94 306 SER A CA 1
ATOM 2256 C C . SER A 1 306 ? -81.911 -21.466 38.765 1.00 42.94 306 SER A C 1
ATOM 2258 O O . SER A 1 306 ? -81.346 -22.545 38.629 1.00 42.94 306 SER A O 1
ATOM 2260 N N . SER A 1 307 ? -81.386 -20.403 39.388 1.00 41.31 307 SER A N 1
ATOM 2261 C CA . SER A 1 307 ? -80.601 -20.255 40.641 1.00 41.31 307 SER A CA 1
ATOM 2262 C C . SER A 1 307 ? -79.557 -21.292 41.139 1.00 41.31 307 SER A C 1
ATOM 2264 O O . SER A 1 307 ? -79.701 -22.490 40.926 1.00 41.31 307 SER A O 1
ATOM 2266 N N . PRO A 1 308 ? -78.535 -20.838 41.908 1.00 58.81 308 PRO A N 1
ATOM 2267 C CA . PRO A 1 308 ? -77.329 -21.606 42.229 1.00 58.81 308 PRO A CA 1
ATOM 2268 C C . PRO A 1 308 ? -77.356 -22.280 43.612 1.00 58.81 308 PRO A C 1
ATOM 2270 O O . PRO A 1 308 ? -78.003 -21.783 44.534 1.00 58.81 308 PRO A O 1
ATOM 2273 N N . CYS A 1 309 ? -76.554 -23.337 43.760 1.00 44.91 309 CYS A N 1
ATOM 2274 C CA . CYS A 1 309 ? -75.837 -23.742 44.976 1.00 44.91 309 CYS A CA 1
ATOM 2275 C C . CYS A 1 309 ? -74.534 -24.428 44.550 1.00 44.91 309 CYS A C 1
ATOM 2277 O O . CYS A 1 309 ? -74.591 -25.215 43.577 1.00 44.91 309 CYS A O 1
#

Radius of gyration: 31.14 Å; chains: 1; bounding box: 114×64×79 Å

Sequence (309 aa):
MLLIQFRQAGRRAWALALLATLAAGAIFITVLNIPNGPLQPLRTVAPLQRLANMLNSEDTSTSGRSRIWRGALRLATARTPIRFATGGADALQAIRPLVGYGPETFGPAFELVYDNAIGRDVFPDRAHNLLLDALVTSGGLGLAATLFMWAAILVLGMRTAGLLPDRSATLMLLLLTTSGGIAMGAAAYIIFDVSYVAPACGIGLVAGAAVYCASAPNTSNHTNPTEDRLLASAVLGTLAAHFIEVQVGIPTITTQLLFWTLVALLCSLSPIAPSAPLAASTPARKKDAKKSAQPNIITNGWYPDSSPC

Secondary structure (DSSP, 8-state):
-HHHHHHHSHHHHHHHHHHHHHHHHHHHHHHHTSTT-TTGGGGGSHHHHHHHTSS-TTSHHHHHHHHHHHHHHHHHT--SPPBPTTS-B-TTGGGHHHH-S-TT-HHHHHGGG--GGG-TT---SS-SSHHHHHHHHHHHHHHHHHHHHHHHHHHHHHHHTT---SHHHHHHHHHHHHHHHHHHHHHHHHHS-GGGHHHHHHHHHHHHHHHHHHH--------S-HHHHHHHHHHHHHHHHHHHHTTTS---HHHHHHHHHHHHHHHHHS-----------PPP-------------------------

Foldseek 3Di:
DVVVVVVVCDLLVVLVVVLVVVVVLVVVLVQLQDVVGPNVVVCPPVVCVCSSCCPPCPDLPNVLLLLLLVLLVCLLPDQDWDADPVGDTDPCSVCCQPFADAPQCSQVSSVVRDDCSNDPPDGDSASLAPLSRQCHHGHPNSSVVVVVVLLVLLLLLCVLLVQQPDPVLSVQLVCLLQVQLQVQLVVCCVVPRNSCSRLSSLVRSLSSNSVSSNVGDPDPDDPADNVLSVLSVVLSVVLSVVSNCSRRHDDDPVNVVVNVVSSVSSVVSGCPDPPPPPPPCPDDDDDDDDDDDDDDDDDDDDDDDDDDD